Protein AF-A0A9N9BM00-F1 (afdb_monomer_lite)

Secondary structure (DSSP, 8-state):
--PPP--PPTT--HHHHHHHHHHHHHHHHHHHHGGGT-EEEE--STT-TT-SEEEEETTEEEEEEEE--SSS-B-HHHHHHHHHHHHHTT-SEEEEEES-GGGB-HHHHHHHHT-SS-EEEEEHHHHHHHHHHHHHHHHHHHHHHHHHHHHHHHHHHHHHHHHHHHHHHHHHHHHHHHHHHHHHHHHHHHHTTTT------------------PPP----------------HHHHHHHHHHHHHHHHH-

Sequence (250 aa):
MQVQEFVRIKGELSVTLGRRFELFCAELLVEYFEELGVGITHVGGPSDKGRDIIIEVCGYRGVIQCKAYFCQNIERRHIDEFRKVVKDGCFDFGVFVGVSERRISVSAYSSAARSECDTIVTTYRNMCRDIKNLIAGRLKQKYRVLENRLGLEQLAKESENRFAKLEQKQTQIITNEQEVSLAKNISSLIEDQSNKDNDITLNLMYKHNSTQTQRSNFKFLTDFELSITSLPQDIIDDNLAKTQDFIERI

pLDDT: mean 78.05, std 21.49, range [28.44, 98.25]

InterPro domains:
  IPR007560 Restriction endonuclease type IV, Mrr [PF04471] (20-114)
  IPR011335 Restriction endonuclease type II-like [SSF52980] (18-100)

Organism: NCBI:txid94023

Radius of gyration: 36.01 Å; chains: 1; bounding box: 93×32×100 Å

Foldseek 3Di:
DPQDALDDDPPDDQLRSQLVQLVSLQVLQCVLCVVQVKDKDQPDDPPCQQAGIWIAGPNFIEGEGEDADPPAAAALVNLVSNLCVCVVVVGQEYEYEYNDPVRYDPRNVVNCVPRPHNYHYYYSVCVNVVVLVVVLVVLVVVLVVLVVVVVVVVVVVVVVVVVVVVVVVVVVVVVVVVVVVVVVVVVVVVVVPPDDDDDDDDDDDDDDDDDDDDDDDPDDDDPDPPPPDDDPVVVVVVVSVVSVVVSVVD

Structure (mmCIF, N/CA/C/O backbone):
data_AF-A0A9N9BM00-F1
#
_entry.id   AF-A0A9N9BM00-F1
#
loop_
_atom_site.group_PDB
_atom_site.id
_atom_site.type_symbol
_atom_site.label_atom_id
_atom_site.label_alt_id
_atom_site.label_comp_id
_atom_site.label_asym_id
_atom_site.label_entity_id
_atom_site.label_seq_id
_atom_site.pdbx_PDB_ins_code
_atom_site.Cartn_x
_atom_site.Cartn_y
_atom_site.Cartn_z
_atom_site.occupancy
_atom_site.B_iso_or_equiv
_atom_site.auth_seq_id
_atom_site.auth_comp_id
_atom_site.auth_asym_id
_atom_site.auth_atom_id
_atom_site.pdbx_PDB_model_num
ATOM 1 N N . MET A 1 1 ? 14.405 -10.634 7.060 1.00 66.69 1 MET A N 1
ATOM 2 C CA . MET A 1 1 ? 14.406 -10.922 5.612 1.00 66.69 1 MET A CA 1
ATOM 3 C C . MET A 1 1 ? 15.471 -10.074 4.925 1.00 66.69 1 MET A C 1
ATOM 5 O O . MET A 1 1 ? 15.436 -8.853 5.056 1.00 66.69 1 MET A O 1
ATOM 9 N N . GLN A 1 2 ? 16.450 -10.696 4.264 1.00 74.25 2 GLN A N 1
ATOM 10 C CA . GLN A 1 2 ? 17.418 -9.975 3.432 1.00 74.25 2 GLN A CA 1
ATOM 11 C C . GLN A 1 2 ? 16.793 -9.793 2.045 1.00 74.25 2 GLN A C 1
ATOM 13 O O . GLN A 1 2 ? 16.636 -10.761 1.312 1.00 74.25 2 GLN A O 1
ATOM 18 N N . VAL A 1 3 ? 16.391 -8.567 1.704 1.00 80.31 3 VAL A N 1
ATOM 19 C CA . VAL A 1 3 ? 15.723 -8.289 0.422 1.00 80.31 3 VAL A CA 1
ATOM 20 C C . VAL A 1 3 ? 16.728 -8.469 -0.716 1.00 80.31 3 VAL A C 1
ATOM 22 O O . VAL A 1 3 ? 17.747 -7.773 -0.750 1.00 80.31 3 VAL A O 1
ATOM 25 N N . GLN A 1 4 ? 16.444 -9.390 -1.641 1.00 87.06 4 GLN A N 1
ATOM 26 C CA . GLN A 1 4 ? 17.255 -9.564 -2.847 1.00 87.06 4 GLN A CA 1
ATOM 27 C C . GLN A 1 4 ? 17.265 -8.275 -3.678 1.00 87.06 4 GLN A C 1
ATOM 29 O O . GLN A 1 4 ? 16.286 -7.530 -3.731 1.00 87.06 4 GLN A O 1
ATOM 34 N N . GLU A 1 5 ? 18.387 -7.981 -4.330 1.00 91.69 5 GLU A N 1
ATOM 35 C CA . GLU A 1 5 ? 18.482 -6.800 -5.180 1.00 91.69 5 GLU A CA 1
ATOM 36 C C . GLU A 1 5 ? 17.838 -7.057 -6.545 1.00 91.69 5 GLU A C 1
ATOM 38 O O . GLU A 1 5 ? 18.197 -7.992 -7.258 1.00 91.69 5 GLU A O 1
ATOM 43 N N . PHE A 1 6 ? 16.916 -6.180 -6.946 1.00 93.88 6 PHE A N 1
ATOM 44 C CA . PHE A 1 6 ? 16.368 -6.209 -8.295 1.00 93.88 6 PHE A CA 1
ATOM 45 C C . PHE A 1 6 ? 17.383 -5.659 -9.305 1.00 93.88 6 PHE A C 1
ATOM 47 O O . PHE A 1 6 ? 17.688 -4.462 -9.315 1.00 93.88 6 PHE A O 1
ATOM 54 N N . VAL A 1 7 ? 17.875 -6.526 -10.192 1.00 92.94 7 VAL A N 1
ATOM 55 C CA . VAL A 1 7 ? 18.892 -6.184 -11.197 1.00 92.94 7 VAL A CA 1
ATOM 56 C C . VAL A 1 7 ? 18.273 -6.046 -12.591 1.00 92.94 7 VAL A C 1
ATOM 58 O O . VAL A 1 7 ? 17.420 -6.837 -13.005 1.00 92.94 7 VAL A O 1
ATOM 61 N N . ARG A 1 8 ? 18.727 -5.041 -13.350 1.00 91.94 8 ARG A N 1
ATOM 62 C CA . ARG A 1 8 ? 18.389 -4.868 -14.771 1.00 91.94 8 ARG A CA 1
ATOM 63 C C . ARG A 1 8 ? 19.257 -5.776 -15.641 1.00 91.94 8 ARG A C 1
ATOM 65 O O . ARG A 1 8 ? 20.481 -5.708 -15.557 1.00 91.94 8 ARG A O 1
ATOM 72 N N . ILE A 1 9 ? 18.637 -6.537 -16.542 1.00 93.62 9 ILE A N 1
ATOM 73 C CA . ILE A 1 9 ? 19.364 -7.367 -17.508 1.00 93.62 9 ILE A CA 1
ATOM 74 C C . ILE A 1 9 ? 19.705 -6.516 -18.741 1.00 93.62 9 ILE A C 1
ATOM 76 O O . ILE A 1 9 ? 18.871 -5.774 -19.270 1.00 93.62 9 ILE A O 1
ATOM 80 N N . LYS A 1 10 ? 20.960 -6.571 -19.202 1.00 92.94 10 LYS A N 1
ATOM 81 C CA . LYS A 1 10 ? 21.400 -5.813 -20.384 1.00 92.94 10 LYS A CA 1
ATOM 82 C C . LYS A 1 10 ? 20.684 -6.338 -21.634 1.00 92.94 10 LYS A C 1
ATOM 84 O O . LYS A 1 10 ? 20.672 -7.537 -21.875 1.00 92.94 10 LYS A O 1
ATOM 89 N N . GLY A 1 11 ? 20.123 -5.431 -22.434 1.00 91.50 11 GLY A N 1
ATOM 90 C CA . GLY A 1 11 ? 19.369 -5.776 -23.648 1.00 91.50 11 GLY A CA 1
ATOM 91 C C . GLY A 1 11 ? 17.901 -6.147 -23.405 1.00 91.50 11 GLY A C 1
ATOM 92 O O . GLY A 1 11 ? 17.173 -6.365 -24.365 1.00 91.50 11 GLY A O 1
ATOM 93 N N . GLU A 1 12 ? 17.445 -6.171 -22.150 1.00 94.19 12 GLU A N 1
ATOM 94 C CA . GLU A 1 12 ? 16.046 -6.440 -21.813 1.00 94.19 12 GLU A CA 1
ATOM 95 C C . GLU A 1 12 ? 15.122 -5.307 -22.289 1.00 94.19 12 GLU A C 1
ATOM 97 O O . GLU A 1 12 ? 15.400 -4.118 -22.085 1.00 94.19 12 GLU A O 1
ATOM 102 N N . LEU A 1 13 ? 14.005 -5.687 -22.917 1.00 92.81 13 LEU A N 1
ATOM 103 C CA . LEU A 1 13 ? 12.969 -4.756 -23.356 1.00 92.81 13 LEU A CA 1
ATOM 104 C C . LEU A 1 13 ? 12.264 -4.128 -22.150 1.00 92.81 13 LEU A C 1
ATOM 106 O O . LEU A 1 13 ? 12.034 -4.785 -21.136 1.00 92.81 13 LEU A O 1
ATOM 110 N N . SER A 1 14 ? 11.847 -2.866 -22.279 1.00 89.88 14 SER A N 1
ATOM 111 C CA . SER A 1 14 ? 11.202 -2.136 -21.177 1.00 89.88 14 SER A CA 1
ATOM 112 C C . SER A 1 14 ? 9.934 -2.820 -20.657 1.00 89.88 14 SER A C 1
ATOM 114 O O . SER A 1 14 ? 9.659 -2.744 -19.463 1.00 89.88 14 SER A O 1
ATOM 116 N N . VAL A 1 15 ? 9.169 -3.475 -21.535 1.00 89.31 15 VAL A N 1
ATOM 117 C CA . VAL A 1 15 ? 7.941 -4.195 -21.162 1.00 89.31 15 VAL A CA 1
ATOM 118 C C . VAL A 1 15 ? 8.277 -5.427 -20.320 1.00 89.31 15 VAL A C 1
ATOM 120 O O . VAL A 1 15 ? 7.712 -5.609 -19.246 1.00 89.31 15 VAL A O 1
ATOM 123 N N . THR A 1 16 ? 9.252 -6.230 -20.757 1.00 92.12 16 THR A N 1
ATOM 124 C CA . THR A 1 16 ? 9.738 -7.409 -20.023 1.00 92.12 16 THR A CA 1
ATOM 125 C C . THR A 1 16 ? 10.308 -7.023 -18.659 1.00 92.12 16 THR A C 1
ATOM 127 O O . THR A 1 16 ? 9.964 -7.636 -17.652 1.00 92.12 16 THR A O 1
ATOM 130 N N . LEU A 1 17 ? 11.106 -5.952 -18.616 1.00 93.44 17 LEU A N 1
ATOM 131 C CA . LEU A 1 17 ? 11.670 -5.410 -17.382 1.00 93.44 17 LEU A CA 1
ATOM 132 C C . LEU A 1 17 ? 10.578 -4.963 -16.399 1.00 93.44 17 LEU A C 1
ATOM 134 O O . LEU A 1 17 ? 10.679 -5.250 -15.208 1.00 93.44 17 LEU A O 1
ATOM 138 N N . GLY A 1 18 ? 9.547 -4.267 -16.890 1.00 93.06 18 GLY A N 1
ATOM 139 C CA . GLY A 1 18 ? 8.396 -3.851 -16.085 1.00 93.06 18 GLY A CA 1
ATOM 140 C C . GLY A 1 18 ? 7.674 -5.050 -15.479 1.00 93.06 18 GLY A C 1
ATOM 141 O O . GLY A 1 18 ? 7.562 -5.138 -14.260 1.00 93.06 18 GLY A O 1
ATOM 142 N N . ARG A 1 19 ? 7.318 -6.033 -16.313 1.00 92.88 19 ARG A N 1
ATOM 143 C CA . ARG A 1 19 ? 6.637 -7.254 -15.867 1.00 92.88 19 ARG A CA 1
ATOM 144 C C . ARG A 1 19 ? 7.433 -8.025 -14.813 1.00 92.88 19 ARG A C 1
ATOM 146 O O . ARG A 1 19 ? 6.867 -8.477 -13.824 1.00 92.88 19 ARG A O 1
ATOM 153 N N . ARG A 1 20 ? 8.746 -8.174 -15.010 1.00 95.25 20 ARG A N 1
ATOM 154 C CA . ARG A 1 20 ? 9.624 -8.859 -14.051 1.00 95.25 20 ARG A CA 1
ATOM 155 C C . ARG A 1 20 ? 9.721 -8.101 -12.730 1.00 95.25 20 ARG A C 1
ATOM 157 O O . ARG A 1 20 ? 9.793 -8.727 -11.681 1.00 95.25 20 ARG A O 1
ATOM 164 N N . PHE A 1 21 ? 9.711 -6.770 -12.775 1.00 96.06 21 PHE A N 1
ATOM 165 C CA . PHE A 1 21 ? 9.698 -5.945 -11.570 1.00 96.06 21 PHE A CA 1
ATOM 166 C C . PHE A 1 21 ? 8.386 -6.071 -10.792 1.00 96.06 21 PHE A C 1
ATOM 168 O O . PHE A 1 21 ? 8.422 -6.182 -9.572 1.00 96.06 21 PHE A O 1
ATOM 175 N N . GLU A 1 22 ? 7.243 -6.106 -11.479 1.00 96.25 22 GLU A N 1
ATOM 176 C CA . GLU A 1 22 ? 5.941 -6.343 -10.843 1.00 96.25 22 GLU A CA 1
ATOM 177 C C . GLU A 1 22 ? 5.894 -7.708 -10.144 1.00 96.25 22 GLU A C 1
ATOM 179 O O . GLU A 1 22 ? 5.532 -7.780 -8.974 1.00 96.25 22 GLU A O 1
ATOM 184 N N . LEU A 1 23 ? 6.311 -8.777 -10.836 1.00 95.75 23 LEU A N 1
ATOM 185 C CA . LEU A 1 23 ? 6.359 -10.129 -10.264 1.00 95.75 23 LEU A CA 1
ATOM 186 C C . LEU A 1 23 ? 7.282 -10.190 -9.046 1.00 95.75 23 LEU A C 1
ATOM 188 O O . LEU A 1 23 ? 6.891 -10.698 -8.003 1.00 95.75 23 LEU A O 1
ATOM 192 N N . PHE A 1 24 ? 8.463 -9.584 -9.151 1.00 96.62 24 PHE A N 1
ATOM 193 C CA . PHE A 1 24 ? 9.399 -9.482 -8.039 1.00 96.62 24 PHE A CA 1
ATOM 194 C C . PHE A 1 24 ? 8.795 -8.744 -6.830 1.00 96.62 24 PHE A C 1
ATOM 196 O O . PHE A 1 24 ? 8.947 -9.180 -5.692 1.00 96.62 24 PHE A O 1
ATOM 203 N N . CYS A 1 25 ? 8.071 -7.639 -7.044 1.00 97.31 25 CYS A N 1
ATOM 204 C CA . CYS A 1 25 ? 7.363 -6.957 -5.960 1.00 97.31 25 CYS A CA 1
ATOM 205 C C . CYS A 1 25 ? 6.254 -7.829 -5.352 1.00 97.31 25 CYS A C 1
ATOM 207 O O . CYS A 1 25 ? 6.098 -7.823 -4.134 1.00 97.31 25 CYS A O 1
ATOM 209 N N . ALA A 1 26 ? 5.502 -8.572 -6.166 1.00 96.69 26 ALA A N 1
ATOM 210 C CA . ALA A 1 26 ? 4.470 -9.483 -5.678 1.00 96.69 26 ALA A CA 1
ATOM 211 C C . ALA A 1 26 ? 5.068 -10.597 -4.801 1.00 96.69 26 ALA A C 1
ATOM 213 O O . ALA A 1 26 ? 4.567 -10.833 -3.705 1.00 96.69 26 ALA A O 1
ATOM 214 N N . GLU A 1 27 ? 6.171 -11.213 -5.232 1.00 95.50 27 GLU A N 1
ATOM 215 C CA . GLU A 1 27 ? 6.900 -12.232 -4.462 1.00 95.50 27 GLU A CA 1
ATOM 216 C C . GLU A 1 27 ? 7.383 -11.690 -3.110 1.00 95.50 27 GLU A C 1
ATOM 218 O O . GLU A 1 27 ? 7.147 -12.319 -2.081 1.00 95.50 27 GLU A O 1
ATOM 223 N N . LEU A 1 28 ? 7.961 -10.480 -3.084 1.00 95.56 28 LEU A N 1
ATOM 224 C CA . LEU A 1 28 ? 8.376 -9.836 -1.832 1.00 95.56 28 LEU A CA 1
ATOM 225 C C . LEU A 1 28 ? 7.213 -9.604 -0.859 1.00 95.56 28 LEU A C 1
ATOM 227 O O . LEU A 1 28 ? 7.416 -9.649 0.352 1.00 95.56 28 LEU A O 1
ATOM 231 N N . LEU A 1 29 ? 6.014 -9.301 -1.364 1.00 95.69 29 LEU A N 1
ATOM 232 C CA . LEU A 1 29 ? 4.834 -9.105 -0.519 1.00 95.69 29 LEU A CA 1
ATOM 233 C C . LEU A 1 29 ? 4.332 -10.429 0.047 1.00 95.69 29 LEU A C 1
ATOM 235 O O . LEU A 1 29 ? 3.983 -10.467 1.223 1.00 95.69 29 LEU A O 1
ATOM 239 N N . VAL A 1 30 ? 4.316 -11.488 -0.769 1.00 94.06 30 VAL A N 1
ATOM 240 C CA . VAL A 1 30 ? 3.947 -12.835 -0.320 1.00 94.06 30 VAL A CA 1
ATOM 241 C C . VAL A 1 30 ? 4.899 -13.293 0.777 1.00 94.06 30 VAL A C 1
ATOM 243 O O . VAL A 1 30 ? 4.434 -13.604 1.863 1.00 94.06 30 VAL A O 1
ATOM 246 N N . GLU A 1 31 ? 6.213 -13.253 0.537 1.00 93.06 31 GLU A N 1
ATOM 247 C CA . GLU A 1 31 ? 7.218 -13.693 1.516 1.00 93.06 31 GLU A CA 1
ATOM 248 C C . GLU A 1 31 ? 7.137 -12.881 2.816 1.00 93.06 31 GLU A C 1
ATOM 250 O O . GLU A 1 31 ? 7.191 -13.428 3.913 1.00 93.06 31 GLU A O 1
ATOM 255 N N . TYR A 1 32 ? 6.981 -11.559 2.714 1.00 93.00 32 TYR A N 1
ATOM 256 C CA . TYR A 1 32 ? 7.002 -10.696 3.893 1.00 93.00 32 TYR A CA 1
ATOM 257 C C . TYR A 1 32 ? 5.721 -10.774 4.736 1.00 93.00 32 TYR A C 1
ATOM 259 O O . TYR A 1 32 ? 5.780 -10.573 5.948 1.00 93.00 32 TYR A O 1
ATOM 267 N N . PHE A 1 33 ? 4.565 -11.011 4.110 1.00 90.75 33 PHE A N 1
ATOM 268 C CA . PHE A 1 33 ? 3.260 -11.016 4.780 1.00 90.75 33 PHE A CA 1
ATOM 269 C C . PHE A 1 33 ? 2.605 -12.405 4.845 1.00 90.75 33 PHE A C 1
ATOM 271 O O . PHE A 1 33 ? 1.421 -12.495 5.174 1.00 90.75 33 PHE A O 1
ATOM 278 N N . GLU A 1 34 ? 3.353 -13.478 4.568 1.00 87.62 34 GLU A N 1
ATOM 279 C CA . GLU A 1 34 ? 2.865 -14.866 4.583 1.00 87.62 34 GLU A CA 1
ATOM 280 C C . GLU A 1 34 ? 2.148 -15.201 5.898 1.00 87.62 34 GLU A C 1
ATOM 282 O O . GLU A 1 34 ? 1.006 -15.663 5.894 1.00 87.62 34 GLU A O 1
ATOM 287 N N . GLU A 1 35 ? 2.768 -14.858 7.030 1.00 82.94 35 GLU A N 1
ATOM 288 C CA . GLU A 1 35 ? 2.231 -15.124 8.370 1.00 82.94 35 GLU A CA 1
ATOM 289 C C . GLU A 1 35 ? 0.931 -14.360 8.677 1.00 82.94 35 GLU A C 1
ATOM 291 O O . GLU A 1 35 ? 0.180 -14.750 9.571 1.00 82.94 35 GLU A O 1
ATOM 296 N N . LEU A 1 36 ? 0.638 -13.285 7.937 1.00 82.31 36 LEU A N 1
ATOM 297 C CA . LEU A 1 36 ? -0.575 -12.481 8.114 1.00 82.31 36 LEU A CA 1
ATOM 298 C C . LEU A 1 36 ? -1.731 -12.928 7.205 1.00 82.31 36 LEU A C 1
ATOM 300 O O . LEU A 1 36 ? -2.792 -12.302 7.234 1.00 82.31 36 LEU A O 1
ATOM 304 N N . GLY A 1 37 ? -1.543 -13.976 6.393 1.00 83.62 37 GLY A N 1
ATOM 305 C CA . GLY A 1 37 ? -2.565 -14.467 5.466 1.00 83.62 37 GLY A CA 1
ATOM 306 C C . GLY A 1 37 ? -2.863 -13.479 4.336 1.00 83.62 37 GLY A C 1
ATOM 307 O O . GLY A 1 37 ? -4.022 -13.159 4.078 1.00 83.62 37 GLY A O 1
ATOM 308 N N . VAL A 1 38 ? -1.817 -12.955 3.691 1.00 91.38 38 VAL A N 1
ATOM 309 C CA . VAL A 1 38 ? -1.947 -11.955 2.624 1.00 91.38 38 VAL A CA 1
ATOM 310 C C . VAL A 1 38 ? -2.605 -12.517 1.356 1.00 91.38 38 VAL A C 1
ATOM 312 O O . VAL A 1 38 ? -2.212 -13.556 0.830 1.00 91.38 38 VAL A O 1
ATOM 315 N N . GLY A 1 39 ? -3.581 -11.787 0.815 1.00 93.19 39 GLY A N 1
ATOM 316 C CA . GLY A 1 39 ? -4.112 -11.991 -0.529 1.00 93.19 39 GLY A CA 1
ATOM 317 C C . GLY A 1 39 ? -3.378 -11.104 -1.532 1.00 93.19 39 GLY A C 1
ATOM 318 O O . GLY A 1 39 ? -3.421 -9.882 -1.420 1.00 93.19 39 GLY A O 1
ATOM 319 N N . ILE A 1 40 ? -2.714 -11.694 -2.529 1.00 94.81 40 ILE A N 1
ATOM 320 C CA . ILE A 1 40 ? -2.038 -10.953 -3.606 1.00 94.81 40 ILE A CA 1
ATOM 321 C C . ILE A 1 40 ? -2.668 -11.313 -4.947 1.00 94.81 40 ILE A C 1
ATOM 323 O O . ILE A 1 40 ? -2.702 -12.476 -5.337 1.00 94.81 40 ILE A O 1
ATOM 327 N N . THR A 1 41 ? -3.131 -10.301 -5.681 1.00 94.62 41 THR A N 1
ATOM 328 C CA . THR A 1 41 ? -3.601 -10.448 -7.064 1.00 94.62 41 THR A CA 1
ATOM 329 C C . THR A 1 41 ? -2.723 -9.615 -7.985 1.00 94.62 41 THR A C 1
ATOM 331 O O . THR A 1 41 ? -2.744 -8.384 -7.934 1.00 94.62 41 THR A O 1
ATOM 334 N N . HIS A 1 42 ? -1.960 -10.279 -8.852 1.00 91.31 42 HIS A N 1
ATOM 335 C CA . HIS A 1 42 ? -1.231 -9.611 -9.927 1.00 91.31 42 HIS A CA 1
ATOM 336 C C . HIS A 1 42 ? -2.177 -9.370 -11.101 1.00 91.31 42 HIS A C 1
ATOM 338 O O . HIS A 1 42 ? -2.657 -10.317 -11.718 1.00 91.31 42 HIS A O 1
ATOM 344 N N . VAL A 1 43 ? -2.460 -8.104 -11.392 1.00 88.06 43 VAL A N 1
ATOM 345 C CA . VAL A 1 43 ? -3.360 -7.711 -12.485 1.00 88.06 43 VAL A CA 1
ATOM 346 C C . VAL A 1 43 ? -2.571 -7.497 -13.783 1.00 88.06 43 VAL A C 1
ATOM 348 O O . VAL A 1 43 ? -3.117 -7.767 -14.849 1.00 88.06 43 VAL A O 1
ATOM 351 N N . GLY A 1 44 ? -1.281 -7.142 -13.652 1.00 68.31 44 GLY A N 1
ATOM 352 C CA . GLY A 1 44 ? -0.364 -6.663 -14.693 1.00 68.31 44 GLY A CA 1
ATOM 353 C C . GLY A 1 44 ? -0.668 -7.087 -16.144 1.00 68.31 44 GLY A C 1
ATOM 354 O O . GLY A 1 44 ? -0.716 -8.274 -16.478 1.00 68.31 44 GLY A O 1
ATOM 355 N N . GLY A 1 45 ? -0.757 -6.097 -17.029 1.00 68.81 45 GLY A N 1
ATOM 356 C CA . GLY A 1 45 ? -1.145 -6.222 -18.425 1.00 68.81 45 GLY A CA 1
ATOM 357 C C . GLY A 1 45 ? -1.106 -4.870 -19.163 1.00 68.81 45 GLY A C 1
ATOM 358 O O . GLY A 1 45 ? -1.011 -3.807 -18.544 1.00 68.81 45 GLY A O 1
ATOM 359 N N . PRO A 1 46 ? -1.171 -4.864 -20.510 1.00 59.09 46 PRO A N 1
ATOM 360 C CA . PRO A 1 46 ? -1.027 -3.649 -21.328 1.00 59.09 46 PRO A CA 1
ATOM 361 C C . PRO A 1 46 ? -2.087 -2.558 -21.078 1.00 59.09 46 PRO A C 1
ATOM 363 O O . PRO A 1 46 ? -1.968 -1.452 -21.601 1.00 59.09 46 PRO A O 1
ATOM 366 N N . SER A 1 47 ? -3.135 -2.863 -20.311 1.00 62.22 47 SER A N 1
ATOM 367 C CA . SER A 1 47 ? -4.365 -2.075 -20.172 1.00 62.22 47 SER A CA 1
ATOM 368 C C . SER A 1 47 ? -4.681 -1.651 -18.735 1.00 62.22 47 SER A C 1
ATOM 370 O O . SER A 1 47 ? -5.779 -1.166 -18.467 1.00 62.22 47 SER A O 1
ATOM 372 N N . ASP A 1 48 ? -3.748 -1.803 -17.802 1.00 65.94 48 ASP A N 1
ATOM 373 C CA . ASP A 1 48 ? -4.107 -1.905 -16.380 1.00 65.94 48 ASP A CA 1
ATOM 374 C C . ASP A 1 48 ? -4.341 -0.577 -15.663 1.00 65.94 48 ASP A C 1
ATOM 376 O O . ASP A 1 48 ? -4.774 -0.542 -14.507 1.00 65.94 48 ASP A O 1
ATOM 380 N N . LYS A 1 49 ? -4.159 0.539 -16.380 1.00 79.56 49 LYS A N 1
ATOM 381 C CA . LYS A 1 49 ? -4.527 1.895 -15.937 1.00 79.56 49 LYS A CA 1
ATOM 382 C C . LYS A 1 49 ? -3.989 2.252 -14.547 1.00 79.56 49 LYS A C 1
ATOM 384 O O . LYS A 1 49 ? -4.656 2.975 -13.817 1.00 79.56 49 LYS A O 1
ATOM 389 N N . GLY A 1 50 ? -2.812 1.765 -14.167 1.00 81.44 50 GLY A N 1
ATOM 390 C CA . GLY A 1 50 ? -2.229 2.127 -12.877 1.00 81.44 50 GLY A CA 1
ATOM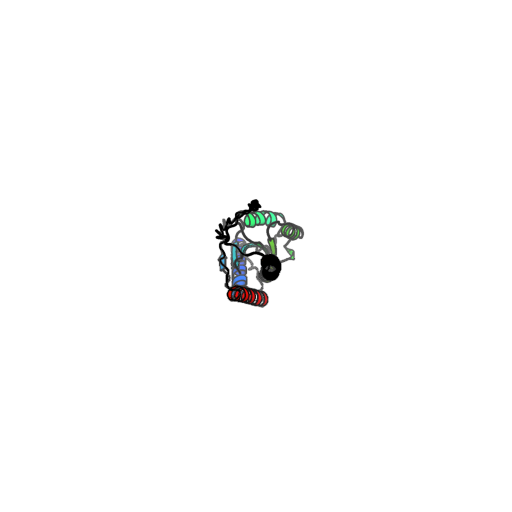 391 C C . GLY A 1 50 ? -2.388 1.084 -11.755 1.00 81.44 50 GLY A C 1
ATOM 392 O O . GLY A 1 50 ? -2.244 1.449 -10.590 1.00 81.44 50 GLY A O 1
ATOM 393 N N . ARG A 1 51 ? -2.768 -0.163 -12.068 1.00 90.94 51 ARG A N 1
ATOM 394 C CA . ARG A 1 51 ? -3.075 -1.221 -11.089 1.00 90.94 51 ARG A CA 1
ATOM 395 C C . ARG A 1 51 ? -2.259 -2.465 -11.385 1.00 90.94 51 ARG A C 1
ATOM 397 O O . ARG A 1 51 ? -2.785 -3.394 -11.978 1.00 90.94 51 ARG A O 1
ATOM 404 N N . ASP A 1 52 ? -0.998 -2.492 -10.986 1.00 95.44 52 ASP A N 1
ATOM 405 C CA . ASP A 1 52 ? -0.177 -3.664 -11.282 1.00 95.44 52 ASP A CA 1
ATOM 406 C C . ASP A 1 52 ? -0.492 -4.798 -10.298 1.00 95.44 52 ASP A C 1
ATOM 408 O O . ASP A 1 52 ? -0.688 -5.940 -10.709 1.00 95.44 52 ASP A O 1
ATOM 412 N N . ILE A 1 53 ? -0.594 -4.490 -8.999 1.00 96.56 53 ILE A N 1
ATOM 413 C CA . ILE A 1 53 ? -0.850 -5.474 -7.937 1.00 96.56 53 ILE A CA 1
ATOM 414 C C . ILE A 1 53 ? -1.963 -4.961 -7.018 1.00 96.56 53 ILE A C 1
ATOM 416 O O . ILE A 1 53 ? -1.998 -3.783 -6.662 1.00 96.56 53 ILE A O 1
ATOM 420 N N . ILE A 1 54 ? -2.860 -5.852 -6.606 1.00 96.94 54 ILE A N 1
ATOM 421 C CA . ILE A 1 54 ? -3.818 -5.626 -5.520 1.00 96.94 54 ILE A CA 1
ATOM 422 C C . ILE A 1 54 ? -3.386 -6.488 -4.336 1.00 96.94 54 ILE A C 1
ATOM 424 O O . ILE A 1 54 ? -3.084 -7.669 -4.509 1.00 96.94 54 ILE A O 1
ATOM 428 N N . ILE A 1 55 ? -3.351 -5.883 -3.151 1.00 96.81 55 ILE A N 1
ATOM 429 C CA . ILE A 1 55 ? -3.000 -6.541 -1.894 1.00 96.81 55 ILE A CA 1
ATOM 430 C C . ILE A 1 55 ? -4.169 -6.459 -0.918 1.00 96.81 55 ILE A C 1
ATOM 432 O O . ILE A 1 55 ? -4.761 -5.399 -0.739 1.00 96.81 55 ILE A O 1
ATOM 436 N N . GLU A 1 56 ? -4.471 -7.567 -0.259 1.00 96.50 56 GLU A N 1
ATOM 437 C CA . GLU A 1 56 ? -5.440 -7.660 0.825 1.00 96.50 56 GLU A CA 1
ATOM 438 C C . GLU A 1 56 ? -4.735 -8.218 2.057 1.00 96.50 56 GLU A C 1
ATOM 440 O O . GLU A 1 56 ? -4.219 -9.331 2.047 1.00 96.50 56 GLU A O 1
ATOM 445 N N . VAL A 1 57 ? -4.649 -7.414 3.112 1.00 91.81 57 VAL A N 1
ATOM 446 C CA . VAL A 1 57 ? -3.884 -7.749 4.316 1.00 91.81 57 VAL A CA 1
ATOM 447 C C . VAL A 1 57 ? -4.554 -7.119 5.529 1.00 91.81 57 VAL A C 1
ATOM 449 O O . VAL A 1 57 ? -4.892 -5.936 5.524 1.00 91.81 57 VAL A O 1
ATOM 452 N N . CYS A 1 58 ? -4.808 -7.917 6.565 1.00 88.25 58 CYS A N 1
ATOM 453 C CA . CYS A 1 58 ? -5.480 -7.466 7.791 1.00 88.25 58 CYS A CA 1
ATOM 454 C C . CYS A 1 58 ? -6.850 -6.788 7.545 1.00 88.25 58 CYS A C 1
ATOM 456 O O . CYS A 1 58 ? -7.215 -5.847 8.252 1.00 88.25 58 CYS A O 1
ATOM 458 N N . GLY A 1 59 ? -7.582 -7.207 6.506 1.00 89.06 59 GLY A N 1
ATOM 459 C CA . GLY A 1 59 ? -8.847 -6.582 6.098 1.00 89.06 59 GLY A CA 1
ATOM 460 C C . GLY A 1 59 ? -8.705 -5.216 5.413 1.00 89.06 59 GLY A C 1
ATOM 461 O O . GLY A 1 59 ? -9.717 -4.559 5.187 1.00 89.06 59 GLY A O 1
ATOM 462 N N . TYR A 1 60 ? -7.484 -4.784 5.086 1.00 94.38 60 TYR A N 1
ATOM 463 C CA . TYR A 1 60 ? -7.224 -3.608 4.258 1.00 94.38 60 TYR A CA 1
ATOM 464 C C . TYR A 1 60 ? -6.902 -4.022 2.830 1.00 94.38 60 TYR A C 1
ATOM 466 O O . TYR A 1 60 ? -6.075 -4.906 2.603 1.00 94.38 60 TYR A O 1
ATOM 474 N N . ARG A 1 61 ? -7.505 -3.326 1.871 1.00 97.00 61 ARG A N 1
ATOM 475 C CA . ARG A 1 61 ? -7.335 -3.552 0.441 1.00 97.00 61 ARG A CA 1
ATOM 476 C C . ARG A 1 61 ? -6.539 -2.414 -0.187 1.00 97.00 61 ARG A C 1
ATOM 478 O O . ARG A 1 61 ? -7.038 -1.303 -0.362 1.00 97.00 61 ARG A O 1
ATOM 485 N N . GLY A 1 62 ? -5.291 -2.694 -0.536 1.00 97.38 62 GLY A N 1
ATOM 486 C CA . GLY A 1 62 ? -4.371 -1.764 -1.176 1.00 97.38 62 GLY A CA 1
ATOM 487 C C . GLY A 1 62 ? -4.198 -2.021 -2.669 1.00 97.38 62 GLY A C 1
ATOM 488 O O . GLY A 1 62 ? -4.390 -3.133 -3.162 1.00 97.38 62 GLY A O 1
ATOM 489 N N . VAL A 1 63 ? -3.776 -0.986 -3.389 1.00 97.44 63 VAL A N 1
ATOM 490 C CA . VAL A 1 63 ? -3.337 -1.087 -4.786 1.00 97.44 63 VAL A CA 1
ATOM 491 C C . VAL A 1 63 ? -1.895 -0.629 -4.919 1.00 97.44 63 VAL A C 1
ATOM 493 O O . VAL A 1 63 ? -1.469 0.311 -4.249 1.00 97.44 63 VAL A O 1
ATOM 496 N N . ILE A 1 64 ? -1.133 -1.289 -5.783 1.00 97.88 64 ILE A N 1
ATOM 497 C CA . ILE A 1 64 ? 0.287 -1.026 -5.976 1.00 97.88 64 ILE A CA 1
ATOM 498 C C . ILE A 1 64 ? 0.564 -0.798 -7.460 1.00 97.88 64 ILE A C 1
ATOM 500 O O . ILE A 1 64 ? 0.199 -1.613 -8.309 1.00 97.88 64 ILE A O 1
ATOM 504 N N . GLN A 1 65 ? 1.236 0.313 -7.755 1.00 97.12 65 GLN A N 1
ATOM 505 C CA . GLN A 1 65 ? 1.819 0.594 -9.061 1.00 97.12 65 GLN A CA 1
ATOM 506 C C . GLN A 1 65 ? 3.336 0.456 -8.975 1.00 97.12 65 GLN A C 1
ATOM 508 O O . GLN A 1 65 ? 4.005 1.202 -8.262 1.00 97.12 65 GLN A O 1
ATOM 513 N N . CYS A 1 66 ? 3.894 -0.437 -9.774 1.00 96.25 66 CYS A N 1
ATOM 514 C CA . CYS A 1 66 ? 5.317 -0.662 -9.933 1.00 96.25 66 CYS A CA 1
ATOM 515 C C . CYS A 1 66 ? 5.836 0.114 -11.153 1.00 96.25 66 CYS A C 1
ATOM 517 O O . CYS A 1 66 ? 5.237 0.118 -12.229 1.00 96.25 66 CYS A O 1
ATOM 519 N N . LYS A 1 67 ? 6.983 0.788 -11.016 1.00 95.25 67 LYS A N 1
ATOM 520 C CA . LYS A 1 67 ? 7.708 1.403 -12.139 1.00 95.25 67 LYS A CA 1
ATOM 521 C C . LYS A 1 67 ? 9.193 1.067 -12.084 1.00 95.25 67 LYS A C 1
ATOM 523 O O . LYS A 1 67 ? 9.952 1.606 -11.275 1.00 95.25 67 LYS A O 1
ATOM 528 N N . ALA A 1 68 ? 9.624 0.237 -13.032 1.00 94.88 68 ALA A N 1
ATOM 529 C CA . ALA A 1 68 ? 11.012 -0.184 -13.212 1.00 94.88 68 ALA A CA 1
ATOM 530 C C . ALA A 1 68 ? 11.892 0.899 -13.881 1.00 94.88 68 ALA A C 1
ATOM 532 O O . ALA A 1 68 ? 12.577 0.655 -14.876 1.00 94.88 68 ALA A O 1
ATOM 533 N N . TYR A 1 69 ? 11.842 2.141 -13.394 1.00 93.50 69 TYR A N 1
ATOM 534 C CA . TYR A 1 69 ? 12.527 3.272 -14.020 1.00 93.50 69 TYR A CA 1
ATOM 535 C C . TYR A 1 69 ? 13.991 3.371 -13.575 1.00 93.50 69 TYR A C 1
ATOM 537 O O . TYR A 1 69 ? 14.305 3.854 -12.491 1.00 93.50 69 TYR A O 1
ATOM 545 N N . PHE A 1 70 ? 14.907 2.952 -14.454 1.00 90.00 70 PHE A N 1
ATOM 546 C CA . PHE A 1 70 ? 16.358 3.090 -14.242 1.00 90.00 70 PHE A CA 1
ATOM 547 C C . PHE A 1 70 ? 16.935 4.386 -14.820 1.00 90.00 70 PHE A C 1
ATOM 549 O O . PHE A 1 70 ? 17.941 4.891 -14.317 1.00 90.00 70 PHE A O 1
ATOM 556 N N . CYS A 1 71 ? 16.308 4.915 -15.874 1.00 87.31 71 CYS A N 1
ATOM 557 C CA . CYS A 1 71 ? 16.753 6.111 -16.600 1.00 87.31 71 CYS A CA 1
ATOM 558 C C . CYS A 1 71 ? 15.734 7.260 -16.555 1.00 87.31 71 CYS A C 1
ATOM 560 O O . CYS A 1 71 ? 16.066 8.370 -16.951 1.00 87.31 71 CYS A O 1
ATOM 562 N N . GLN A 1 72 ? 14.513 6.997 -16.086 1.00 92.06 72 GLN A N 1
ATOM 563 C CA . GLN A 1 72 ? 13.440 7.984 -15.953 1.00 92.06 72 GLN A CA 1
ATOM 564 C C . GLN A 1 72 ? 13.209 8.303 -14.476 1.00 92.06 72 GLN A C 1
ATOM 566 O O . GLN A 1 72 ? 13.588 7.516 -13.605 1.00 92.06 72 GLN A O 1
ATOM 571 N N . ASN A 1 73 ? 12.574 9.440 -14.205 1.00 95.62 73 ASN A N 1
ATOM 572 C CA . ASN A 1 73 ? 12.187 9.822 -12.855 1.00 95.62 73 ASN A CA 1
ATOM 573 C C . ASN A 1 73 ? 10.688 9.580 -12.636 1.00 95.62 73 ASN A C 1
ATOM 575 O O . ASN A 1 73 ? 9.860 9.801 -13.519 1.00 95.62 73 ASN A O 1
ATOM 579 N N . ILE A 1 74 ? 10.349 9.144 -11.429 1.00 96.62 74 ILE A N 1
ATOM 580 C CA . ILE A 1 74 ? 9.003 9.190 -10.878 1.00 96.62 74 ILE A CA 1
ATOM 581 C C . ILE A 1 74 ? 8.773 10.632 -10.430 1.00 96.62 74 ILE A C 1
ATOM 583 O O . ILE A 1 74 ? 9.584 11.227 -9.723 1.00 96.62 74 ILE A O 1
ATOM 587 N N . GLU A 1 75 ? 7.663 11.198 -10.875 1.00 97.50 75 GLU A N 1
ATOM 588 C CA . GLU A 1 75 ? 7.372 12.628 -10.822 1.00 97.50 75 GLU A CA 1
ATOM 589 C C . GLU A 1 75 ? 5.977 12.809 -10.246 1.00 97.50 75 GLU A C 1
ATOM 591 O O . GLU A 1 75 ? 5.163 11.885 -10.287 1.00 97.50 75 GLU A O 1
ATOM 596 N N . ARG A 1 76 ? 5.673 14.025 -9.789 1.00 97.19 76 ARG A N 1
ATOM 597 C CA . ARG A 1 76 ? 4.353 14.388 -9.266 1.00 97.19 76 ARG A CA 1
ATOM 598 C C . ARG A 1 76 ? 3.192 13.921 -10.150 1.00 97.19 76 ARG A C 1
ATOM 600 O O . ARG A 1 76 ? 2.242 13.369 -9.614 1.00 97.19 76 ARG A O 1
ATOM 607 N N . ARG A 1 77 ? 3.271 14.096 -11.475 1.00 96.12 77 ARG A N 1
ATOM 608 C CA . ARG A 1 77 ? 2.184 13.708 -12.397 1.00 96.12 77 ARG A CA 1
ATOM 609 C C . ARG A 1 77 ? 1.820 12.224 -12.304 1.00 96.12 77 ARG A C 1
ATOM 611 O O . ARG A 1 77 ? 0.643 11.894 -12.290 1.00 96.12 77 ARG A O 1
ATOM 618 N N . HIS A 1 78 ? 2.819 11.354 -12.142 1.00 95.56 78 HIS A N 1
ATOM 619 C CA . HIS A 1 78 ? 2.604 9.917 -11.992 1.00 95.56 78 HIS A CA 1
ATOM 620 C C . HIS A 1 78 ? 1.843 9.602 -10.697 1.00 95.56 78 HIS A C 1
ATOM 622 O O . HIS A 1 78 ? 0.982 8.728 -10.675 1.00 95.56 78 HIS A O 1
ATOM 628 N N . ILE A 1 79 ? 2.140 10.344 -9.625 1.00 96.69 79 ILE A N 1
ATOM 629 C CA . ILE A 1 79 ? 1.459 10.194 -8.335 1.00 96.69 79 ILE A CA 1
ATOM 630 C C . ILE A 1 79 ? 0.038 10.752 -8.412 1.00 96.69 79 ILE A C 1
ATOM 632 O O . ILE A 1 79 ? -0.894 10.108 -7.946 1.00 96.69 79 ILE A O 1
ATOM 636 N N . ASP A 1 80 ? -0.150 11.913 -9.039 1.00 95.38 80 ASP A N 1
ATOM 637 C CA . ASP A 1 80 ? -1.465 12.541 -9.205 1.00 95.38 80 ASP A CA 1
ATOM 638 C C . ASP A 1 80 ? -2.416 11.656 -10.034 1.00 95.38 80 ASP A C 1
ATOM 640 O O . ASP A 1 80 ? -3.603 11.563 -9.723 1.00 95.38 80 ASP A O 1
ATOM 644 N N . GLU A 1 81 ? -1.905 10.967 -11.058 1.00 94.75 81 GLU A N 1
ATOM 645 C CA . GLU A 1 81 ? -2.655 9.966 -11.826 1.00 94.75 81 GLU A CA 1
ATOM 646 C C . GLU A 1 81 ? -2.988 8.734 -10.984 1.00 94.75 81 GLU A C 1
ATOM 648 O O . GLU A 1 81 ? -4.145 8.320 -10.929 1.00 94.75 81 GLU A O 1
ATOM 653 N N . PHE A 1 82 ? -2.001 8.179 -10.280 1.00 95.69 82 PHE A N 1
ATOM 654 C CA . PHE A 1 82 ? -2.201 6.999 -9.445 1.00 95.69 82 PHE A CA 1
ATOM 655 C C . PHE A 1 82 ? -3.201 7.243 -8.308 1.00 95.69 82 PHE A C 1
ATOM 657 O O . PHE A 1 82 ? -4.029 6.388 -8.016 1.00 95.69 82 PHE A O 1
ATOM 664 N N . ARG A 1 83 ? -3.222 8.439 -7.715 1.00 94.69 83 ARG A N 1
ATOM 665 C CA . ARG A 1 83 ? -4.208 8.805 -6.685 1.00 94.69 83 ARG A CA 1
ATOM 666 C C . ARG A 1 83 ? -5.651 8.684 -7.169 1.00 94.69 83 ARG A C 1
ATOM 668 O O . ARG A 1 83 ? -6.519 8.288 -6.395 1.00 94.69 83 ARG A O 1
ATOM 675 N N . LYS A 1 84 ? -5.915 8.994 -8.443 1.00 94.12 84 LYS A N 1
ATOM 676 C CA . LYS A 1 84 ? -7.247 8.792 -9.035 1.00 94.12 84 LYS A CA 1
ATOM 677 C C . LYS A 1 84 ? -7.606 7.314 -9.039 1.00 94.12 84 LYS A C 1
ATOM 679 O O . LYS A 1 84 ? -8.694 6.962 -8.623 1.00 94.12 84 LYS A O 1
ATOM 684 N N . VAL A 1 85 ? -6.657 6.448 -9.387 1.00 94.06 85 VAL A N 1
ATOM 685 C CA . VAL A 1 85 ? -6.839 4.989 -9.359 1.00 94.06 85 VAL A CA 1
ATOM 686 C C . VAL A 1 85 ? -7.175 4.488 -7.955 1.00 94.06 85 VAL A C 1
ATOM 688 O O . VAL A 1 85 ? -8.093 3.684 -7.803 1.00 94.06 85 VAL A O 1
ATOM 691 N N . VAL A 1 86 ? -6.468 4.981 -6.932 1.00 95.81 86 VAL A N 1
ATOM 692 C CA . VAL A 1 86 ? -6.732 4.633 -5.525 1.00 95.81 86 VAL A CA 1
ATOM 693 C C . VAL A 1 86 ? -8.162 5.025 -5.139 1.00 95.81 86 VAL A C 1
ATOM 695 O O . VAL A 1 86 ? -8.911 4.199 -4.618 1.00 95.81 86 VAL A O 1
ATOM 698 N N . LYS A 1 87 ? -8.558 6.266 -5.447 1.00 94.50 87 LYS A N 1
ATOM 699 C CA . LYS A 1 87 ? -9.878 6.813 -5.109 1.00 94.50 87 LYS A CA 1
ATOM 700 C C . LYS A 1 87 ? -11.011 6.127 -5.877 1.00 94.50 87 LYS A C 1
ATOM 702 O O . LYS A 1 87 ? -11.966 5.661 -5.263 1.00 94.50 87 LYS A O 1
ATOM 707 N N . ASP A 1 88 ? -10.886 6.035 -7.196 1.00 93.00 88 ASP A N 1
ATOM 708 C CA . ASP A 1 88 ? -11.907 5.483 -8.093 1.00 93.00 88 ASP A CA 1
ATOM 709 C C . ASP A 1 88 ? -12.084 3.971 -7.890 1.00 93.00 88 ASP A C 1
ATOM 711 O O . ASP A 1 88 ? -13.170 3.434 -8.090 1.00 93.00 88 ASP A O 1
ATOM 715 N N . GLY A 1 89 ? -11.019 3.276 -7.479 1.00 92.88 89 GLY A N 1
ATOM 716 C CA . GLY A 1 89 ? -11.059 1.858 -7.126 1.00 92.88 89 GLY A CA 1
ATOM 717 C C . GLY A 1 89 ? -11.513 1.564 -5.694 1.00 92.88 89 GLY A C 1
ATOM 718 O O . GLY A 1 89 ? -11.554 0.389 -5.321 1.00 92.88 89 GLY A O 1
ATOM 719 N N . CYS A 1 90 ? -11.829 2.603 -4.909 1.00 94.25 90 CYS A N 1
ATOM 720 C CA . CYS A 1 90 ? -12.188 2.520 -3.491 1.00 94.25 90 CYS A CA 1
ATOM 721 C C . CYS A 1 90 ? -11.182 1.698 -2.668 1.00 94.25 90 CYS A C 1
ATOM 723 O O . CYS A 1 90 ? -11.568 0.874 -1.841 1.00 94.25 90 CYS A O 1
ATOM 725 N N . PHE A 1 91 ? -9.889 1.890 -2.933 1.00 95.69 91 PHE A N 1
ATOM 726 C CA . PHE A 1 91 ? -8.828 1.233 -2.179 1.00 95.69 91 PHE A CA 1
ATOM 727 C C . PHE A 1 91 ? -8.572 1.966 -0.863 1.00 95.69 91 PHE A C 1
ATOM 729 O O . PHE A 1 91 ? -8.616 3.196 -0.798 1.00 95.69 91 PHE A O 1
ATOM 736 N N . ASP A 1 92 ? -8.242 1.204 0.175 1.00 95.94 92 ASP A N 1
ATOM 737 C CA . ASP A 1 92 ? -7.896 1.732 1.490 1.00 95.94 92 ASP A CA 1
ATOM 738 C C . ASP A 1 92 ? -6.612 2.561 1.455 1.00 95.94 92 ASP A C 1
ATOM 740 O O . ASP A 1 92 ? -6.481 3.535 2.198 1.00 95.94 92 ASP A O 1
ATOM 744 N N . PHE A 1 93 ? -5.656 2.150 0.622 1.00 97.44 93 PHE A N 1
ATOM 745 C CA . PHE A 1 93 ? -4.377 2.818 0.430 1.00 97.44 93 PHE A CA 1
ATOM 746 C C . PHE A 1 93 ? -3.781 2.500 -0.946 1.00 97.44 93 PHE A C 1
ATOM 748 O O . PHE A 1 93 ? -4.149 1.526 -1.606 1.00 97.44 93 PHE A O 1
ATOM 755 N N . GLY A 1 94 ? -2.835 3.329 -1.377 1.00 97.75 94 GLY A N 1
ATOM 756 C CA . GLY A 1 94 ? -2.068 3.139 -2.602 1.00 97.75 94 GLY A CA 1
ATOM 757 C C . GLY A 1 94 ? -0.571 3.123 -2.334 1.00 97.75 94 GLY A C 1
ATOM 758 O O . GLY A 1 94 ? -0.079 3.891 -1.511 1.00 97.75 94 GLY A O 1
ATOM 759 N N . VAL A 1 95 ? 0.177 2.303 -3.068 1.00 98.25 95 VAL A N 1
ATOM 760 C CA . VAL A 1 95 ? 1.643 2.288 -3.012 1.00 98.25 95 VAL A CA 1
ATOM 761 C C . VAL A 1 95 ? 2.226 2.450 -4.410 1.00 98.25 95 VAL A C 1
ATOM 763 O O . VAL A 1 95 ? 1.979 1.648 -5.303 1.00 98.25 95 VAL A O 1
ATOM 766 N N . PHE A 1 96 ? 3.033 3.484 -4.607 1.00 97.94 96 PHE A N 1
ATOM 767 C CA . PHE A 1 96 ? 3.793 3.691 -5.831 1.00 97.94 96 PHE A CA 1
ATOM 768 C C . PHE A 1 96 ? 5.246 3.280 -5.597 1.00 97.94 96 PHE A C 1
ATOM 770 O O . PHE A 1 96 ? 5.953 3.886 -4.789 1.00 97.94 96 PHE A O 1
ATOM 777 N N . VAL A 1 97 ? 5.697 2.253 -6.311 1.00 98.06 97 VAL A N 1
ATOM 778 C CA . VAL A 1 97 ? 6.965 1.569 -6.056 1.00 98.06 97 VAL A CA 1
ATOM 779 C C . VAL A 1 97 ? 7.940 1.819 -7.198 1.00 98.06 97 VAL A C 1
ATOM 781 O O . VAL A 1 97 ? 7.694 1.463 -8.351 1.00 98.06 97 VAL A O 1
ATOM 784 N N . GLY A 1 98 ? 9.080 2.417 -6.865 1.00 97.25 98 GLY A N 1
ATOM 785 C CA . GLY A 1 98 ? 10.221 2.581 -7.760 1.00 97.25 98 GLY A CA 1
ATOM 786 C C . GLY A 1 98 ? 11.367 1.613 -7.464 1.00 97.25 98 GLY A C 1
ATOM 787 O O . GLY A 1 98 ? 11.409 0.930 -6.440 1.00 97.25 98 GLY A O 1
ATOM 788 N N . VAL A 1 99 ? 12.359 1.601 -8.352 1.00 96.12 99 VAL A N 1
ATOM 789 C CA . VAL A 1 99 ? 13.587 0.808 -8.158 1.00 96.12 99 VAL A CA 1
ATOM 790 C C . VAL A 1 99 ? 14.567 1.496 -7.203 1.00 96.12 99 VAL A C 1
ATOM 792 O O . VAL A 1 99 ? 15.291 0.834 -6.468 1.00 96.12 99 VAL A O 1
ATOM 795 N N . SER A 1 100 ? 14.618 2.831 -7.218 1.00 94.88 100 SER A N 1
ATOM 796 C CA . SER A 1 100 ? 15.637 3.612 -6.509 1.00 94.88 100 SER A CA 1
ATOM 797 C C . SER A 1 100 ? 15.091 4.959 -6.049 1.00 94.88 100 SER A C 1
ATOM 799 O O . SER A 1 100 ? 14.484 5.678 -6.840 1.00 94.88 100 SER A O 1
ATOM 801 N N . GLU A 1 101 ? 15.424 5.363 -4.821 1.00 93.88 101 GLU A N 1
ATOM 802 C CA . GLU A 1 101 ? 15.018 6.654 -4.241 1.00 93.88 101 GLU A CA 1
ATOM 803 C C . GLU A 1 101 ? 15.538 7.841 -5.051 1.00 93.88 101 GLU A C 1
ATOM 805 O O . GLU A 1 101 ? 14.822 8.809 -5.272 1.00 93.88 101 GLU A O 1
ATOM 810 N N . ARG A 1 102 ? 16.747 7.731 -5.621 1.00 94.88 102 ARG A N 1
ATOM 811 C CA . ARG A 1 102 ? 17.328 8.770 -6.497 1.00 94.88 102 ARG A CA 1
ATOM 812 C C . ARG A 1 102 ? 16.507 9.052 -7.759 1.00 94.88 102 ARG A C 1
ATOM 814 O O . ARG A 1 102 ? 16.783 10.021 -8.460 1.00 94.88 102 ARG A O 1
ATOM 821 N N . ARG A 1 103 ? 15.557 8.175 -8.094 1.00 95.31 103 ARG A N 1
ATOM 822 C CA . ARG A 1 103 ? 14.652 8.328 -9.237 1.00 95.31 103 ARG A CA 1
ATOM 823 C C . ARG 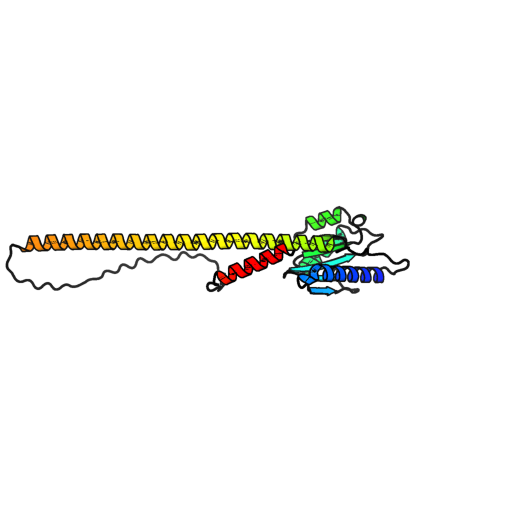A 1 103 ? 13.296 8.878 -8.829 1.00 95.31 103 ARG A C 1
ATOM 825 O O . ARG A 1 103 ? 12.469 9.085 -9.703 1.00 95.31 103 ARG A O 1
ATOM 832 N N . ILE A 1 104 ? 13.051 9.125 -7.548 1.00 97.06 104 ILE A N 1
ATOM 833 C CA . ILE A 1 104 ? 11.789 9.665 -7.058 1.00 97.06 104 ILE A CA 1
ATOM 834 C C . ILE A 1 104 ? 11.997 11.146 -6.770 1.00 97.06 104 ILE A C 1
ATOM 836 O O . ILE A 1 104 ? 12.834 11.527 -5.954 1.00 97.06 104 ILE A O 1
ATOM 840 N N . SER A 1 105 ? 11.255 12.003 -7.468 1.00 97.38 105 SER A N 1
ATOM 841 C CA . SER A 1 105 ? 11.366 13.439 -7.250 1.00 97.38 105 SER A CA 1
ATOM 842 C C . SER A 1 105 ? 10.816 13.833 -5.876 1.00 97.38 105 SER A C 1
ATOM 844 O O . SER A 1 105 ? 9.835 13.274 -5.383 1.00 97.38 105 SER A O 1
ATOM 846 N N . VAL A 1 106 ? 11.372 14.894 -5.290 1.00 97.25 106 VAL A N 1
ATOM 847 C CA . VAL A 1 106 ? 10.829 15.507 -4.061 1.00 97.25 106 VAL A CA 1
ATOM 848 C C . VAL A 1 106 ? 9.358 15.907 -4.241 1.00 97.25 106 VAL A C 1
ATOM 850 O O . VAL A 1 106 ? 8.548 15.795 -3.321 1.00 97.25 106 VAL A O 1
ATOM 853 N N . SER A 1 107 ? 8.981 16.328 -5.453 1.00 97.12 107 SER A N 1
ATOM 854 C CA . SER A 1 107 ? 7.599 16.673 -5.789 1.00 97.12 107 SER A CA 1
ATOM 855 C C . SER A 1 107 ? 6.652 15.467 -5.808 1.00 97.12 107 SER A C 1
ATOM 857 O O . SER A 1 107 ? 5.469 15.645 -5.522 1.00 97.12 107 SER A O 1
ATOM 859 N N . ALA A 1 108 ? 7.142 14.256 -6.094 1.00 96.94 108 ALA A N 1
ATOM 860 C CA . ALA A 1 108 ? 6.360 13.026 -5.999 1.00 96.94 108 ALA A CA 1
ATOM 861 C C . ALA A 1 108 ? 6.033 12.705 -4.533 1.00 96.94 108 ALA A C 1
ATOM 863 O O . ALA A 1 108 ? 4.859 12.554 -4.195 1.00 96.94 108 ALA A O 1
ATOM 864 N N . TYR A 1 109 ? 7.041 12.727 -3.652 1.00 96.81 109 TYR A N 1
ATOM 865 C CA . TYR A 1 109 ? 6.842 12.576 -2.203 1.00 96.81 109 TYR A CA 1
ATOM 866 C C . TYR A 1 109 ? 5.884 13.630 -1.641 1.00 96.81 109 TYR A C 1
ATOM 868 O O . TYR A 1 109 ? 4.944 13.309 -0.919 1.00 96.81 109 TYR A O 1
ATOM 876 N N . SER A 1 110 ? 6.079 14.894 -2.028 1.00 95.94 110 SER A N 1
ATOM 877 C CA . SER A 1 110 ? 5.227 16.000 -1.580 1.00 95.94 110 SER A CA 1
ATOM 878 C C . SER A 1 110 ? 3.775 15.850 -2.037 1.00 95.94 110 SER A C 1
ATOM 880 O O . SER A 1 110 ? 2.871 16.272 -1.321 1.00 95.94 110 SER A O 1
ATOM 882 N N . SER A 1 111 ? 3.532 15.277 -3.223 1.00 95.25 111 SER A N 1
ATOM 883 C CA . SER A 1 111 ? 2.162 15.017 -3.680 1.00 95.25 111 SER A CA 1
ATOM 884 C C . SER A 1 111 ? 1.505 13.890 -2.886 1.00 95.25 111 SER A C 1
ATOM 886 O O . SER A 1 111 ? 0.362 14.035 -2.456 1.00 95.25 111 SER A O 1
ATOM 888 N N . ALA A 1 112 ? 2.243 12.809 -2.630 1.00 94.38 112 ALA A N 1
ATOM 889 C CA . ALA A 1 112 ? 1.761 11.679 -1.844 1.00 94.38 112 ALA A CA 1
ATOM 890 C C . ALA A 1 112 ? 1.374 12.094 -0.416 1.00 94.38 112 ALA A C 1
ATOM 892 O O . ALA A 1 112 ? 0.281 11.780 0.040 1.00 94.38 112 ALA A O 1
ATOM 893 N N . ALA A 1 113 ? 2.211 12.905 0.241 1.00 92.31 113 ALA A N 1
ATOM 894 C CA . ALA A 1 113 ? 1.954 13.409 1.592 1.00 92.31 113 ALA A CA 1
ATOM 895 C C . ALA A 1 113 ? 0.738 14.351 1.691 1.00 92.31 113 ALA A C 1
ATOM 897 O O . ALA A 1 113 ? 0.154 14.496 2.759 1.00 92.31 113 ALA A O 1
ATOM 898 N N . ARG A 1 114 ? 0.358 15.012 0.591 1.00 90.56 114 ARG A N 1
ATOM 899 C CA . ARG A 1 114 ? -0.836 15.878 0.515 1.00 90.56 114 ARG A CA 1
ATOM 900 C C . ARG A 1 114 ? -2.076 15.124 0.044 1.00 90.56 114 ARG A C 1
ATOM 902 O O . ARG A 1 114 ? -3.089 15.747 -0.275 1.00 90.56 114 ARG A O 1
ATOM 909 N N . SER A 1 115 ? -1.978 13.810 -0.107 1.00 83.25 115 SER A N 1
ATOM 910 C CA . SER A 1 115 ? -3.080 13.012 -0.597 1.00 83.25 115 SER A CA 1
ATOM 911 C C . SER A 1 115 ? -4.131 12.810 0.488 1.00 83.25 115 SER A C 1
ATOM 913 O O . SER A 1 115 ? -3.811 12.436 1.606 1.00 83.25 115 SER A O 1
ATOM 915 N N . GLU A 1 116 ? -5.398 13.027 0.132 1.00 83.06 116 GLU A N 1
ATOM 916 C CA . GLU A 1 116 ? -6.553 12.657 0.967 1.00 83.06 116 GLU A CA 1
ATOM 917 C C . GLU A 1 116 ? -6.705 11.135 1.107 1.00 83.06 116 GLU A C 1
ATOM 919 O O . GLU A 1 116 ? -7.352 10.650 2.026 1.00 83.06 116 GLU A O 1
ATOM 924 N N . CYS A 1 117 ? -6.134 10.381 0.166 1.00 81.75 117 CYS A N 1
ATOM 925 C CA . CYS A 1 117 ? -6.035 8.927 0.205 1.00 81.75 117 CYS A CA 1
ATOM 926 C C . CYS A 1 117 ? -4.626 8.543 0.658 1.00 81.75 117 CYS A C 1
ATOM 928 O O . CYS A 1 117 ? -3.665 9.070 0.092 1.00 81.75 117 CYS A O 1
ATOM 930 N N . ASP A 1 118 ? -4.497 7.605 1.602 1.00 93.06 118 ASP A N 1
ATOM 931 C CA . ASP A 1 118 ? -3.203 7.130 2.110 1.00 93.06 118 ASP A CA 1
ATOM 932 C C . ASP A 1 118 ? -2.365 6.567 0.957 1.00 93.06 118 ASP A C 1
ATOM 934 O O . ASP A 1 118 ? -2.542 5.434 0.516 1.00 93.06 118 ASP A O 1
ATOM 938 N N . THR A 1 119 ? -1.485 7.406 0.412 1.00 96.50 119 THR A N 1
ATOM 939 C CA . THR A 1 119 ? -0.654 7.09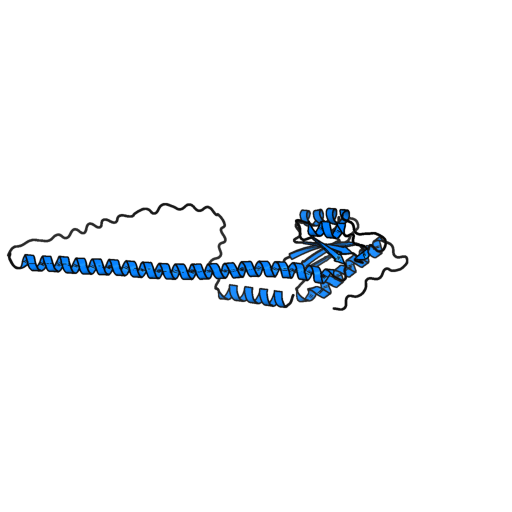6 -0.749 1.00 96.50 119 THR A CA 1
ATOM 940 C C . THR A 1 119 ? 0.796 7.131 -0.316 1.00 96.50 119 THR A C 1
ATOM 942 O O . THR A 1 119 ? 1.302 8.162 0.122 1.00 96.50 119 THR A O 1
ATOM 945 N N . ILE A 1 120 ? 1.475 6.005 -0.475 1.00 96.94 120 ILE A N 1
ATOM 946 C CA . ILE A 1 120 ? 2.893 5.851 -0.185 1.00 96.94 120 ILE A CA 1
ATOM 947 C C . ILE A 1 120 ? 3.652 5.907 -1.507 1.00 96.94 120 ILE A C 1
ATOM 949 O O . ILE A 1 120 ? 3.265 5.271 -2.483 1.00 96.94 120 ILE A O 1
ATOM 953 N N . VAL A 1 121 ? 4.759 6.643 -1.540 1.00 97.94 121 VAL A N 1
ATOM 954 C CA . VAL A 1 121 ? 5.729 6.585 -2.640 1.00 97.94 121 VAL A CA 1
ATOM 955 C C . VAL A 1 121 ? 7.027 6.067 -2.060 1.00 97.94 121 VAL A C 1
ATOM 957 O O . VAL A 1 121 ? 7.557 6.649 -1.119 1.00 97.94 121 VAL A O 1
ATOM 960 N N . THR A 1 122 ? 7.518 4.953 -2.587 1.00 97.94 122 THR A N 1
ATOM 961 C CA . THR A 1 122 ? 8.624 4.222 -1.970 1.00 97.94 122 THR A CA 1
ATOM 962 C C . THR A 1 122 ? 9.423 3.427 -2.999 1.00 97.94 122 THR A C 1
ATOM 964 O O . THR A 1 122 ? 9.169 3.484 -4.205 1.00 97.94 122 THR A O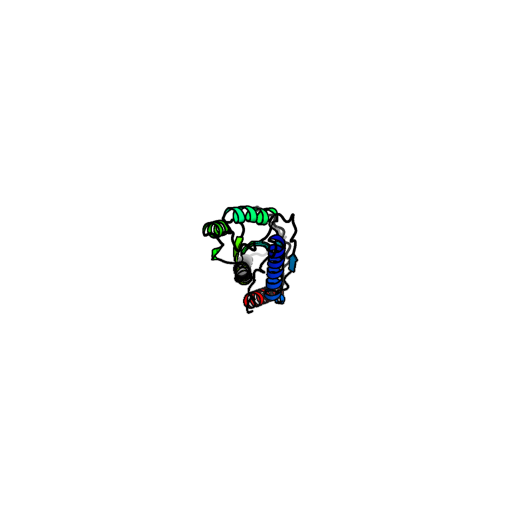 1
ATOM 967 N N . THR A 1 123 ? 10.429 2.697 -2.532 1.00 97.94 123 THR A N 1
ATOM 968 C CA . THR A 1 123 ? 11.157 1.711 -3.332 1.00 97.94 123 THR A CA 1
ATOM 969 C C . THR A 1 123 ? 10.773 0.301 -2.926 1.00 97.94 123 THR A C 1
ATOM 971 O O . THR A 1 123 ? 10.307 0.085 -1.810 1.00 97.94 123 THR A O 1
ATOM 974 N N . TYR A 1 124 ? 11.034 -0.684 -3.787 1.00 96.81 124 TYR A N 1
ATOM 975 C CA . TYR A 1 124 ? 10.769 -2.089 -3.450 1.00 96.81 124 TYR A CA 1
ATOM 976 C C . TYR A 1 124 ? 11.459 -2.534 -2.147 1.00 96.81 124 TYR A C 1
ATOM 978 O O . TYR A 1 124 ? 10.932 -3.381 -1.437 1.00 96.81 124 TYR A O 1
ATOM 986 N N . ARG A 1 125 ? 12.609 -1.932 -1.799 1.00 95.88 125 ARG A N 1
ATOM 987 C CA . ARG A 1 125 ? 13.368 -2.250 -0.577 1.00 95.88 125 ARG A CA 1
ATOM 988 C C . ARG A 1 125 ? 12.633 -1.846 0.698 1.00 95.88 125 ARG A C 1
ATOM 990 O O . ARG A 1 125 ? 12.786 -2.496 1.725 1.00 95.88 125 ARG A O 1
ATOM 997 N N . ASN A 1 126 ? 11.865 -0.764 0.626 1.00 96.25 126 ASN A N 1
ATOM 998 C CA . ASN A 1 126 ? 11.150 -0.193 1.764 1.00 96.25 126 ASN A CA 1
ATOM 999 C C . ASN A 1 126 ? 9.648 -0.520 1.724 1.00 96.25 126 ASN A C 1
ATOM 1001 O O . ASN A 1 126 ? 8.987 -0.415 2.750 1.00 96.25 126 ASN A O 1
ATOM 1005 N N . MET A 1 127 ? 9.128 -0.967 0.575 1.00 96.81 127 MET A N 1
ATOM 1006 C CA . MET A 1 127 ? 7.711 -1.224 0.312 1.00 96.81 127 MET A CA 1
ATOM 1007 C C . MET A 1 127 ? 7.018 -2.010 1.426 1.00 96.81 127 MET A C 1
ATOM 1009 O O . MET A 1 127 ? 6.052 -1.512 1.999 1.00 96.81 127 MET A O 1
ATOM 1013 N N . CYS A 1 128 ? 7.507 -3.208 1.760 1.00 95.31 128 CYS A N 1
ATOM 1014 C CA . CYS A 1 128 ? 6.834 -4.050 2.749 1.00 95.31 128 CYS A CA 1
ATOM 1015 C C . CYS A 1 128 ? 6.835 -3.400 4.140 1.00 95.31 128 CYS A C 1
ATOM 1017 O O . CYS A 1 128 ? 5.814 -3.392 4.820 1.00 95.31 128 CYS A O 1
ATOM 1019 N N . ARG A 1 129 ? 7.948 -2.768 4.533 1.00 95.25 129 ARG A N 1
ATOM 1020 C CA . ARG A 1 129 ? 8.048 -2.030 5.801 1.00 95.25 129 ARG A CA 1
ATOM 1021 C C . ARG A 1 129 ? 7.088 -0.840 5.843 1.00 95.25 129 ARG A C 1
ATOM 1023 O O . ARG A 1 129 ? 6.461 -0.601 6.869 1.00 95.25 129 ARG A O 1
ATOM 1030 N N . ASP A 1 130 ? 6.967 -0.094 4.753 1.00 96.44 130 ASP A N 1
ATOM 1031 C CA . ASP A 1 130 ? 6.115 1.094 4.708 1.00 96.44 130 ASP A CA 1
ATOM 1032 C C . ASP A 1 130 ? 4.626 0.706 4.746 1.00 96.44 130 ASP A C 1
ATOM 1034 O O . ASP A 1 130 ? 3.852 1.321 5.479 1.00 96.44 130 ASP A O 1
ATOM 1038 N N . ILE A 1 131 ? 4.241 -0.369 4.044 1.00 95.75 131 ILE A N 1
ATOM 1039 C CA . ILE A 1 131 ? 2.896 -0.968 4.126 1.00 95.75 131 ILE A CA 1
ATOM 1040 C C . ILE A 1 131 ? 2.608 -1.436 5.555 1.00 95.75 131 ILE A C 1
ATOM 1042 O O . ILE A 1 131 ? 1.568 -1.105 6.123 1.00 95.75 131 ILE A O 1
ATOM 1046 N N . LYS A 1 132 ? 3.554 -2.161 6.157 1.00 93.88 132 LYS A N 1
ATOM 1047 C CA . LYS A 1 132 ? 3.459 -2.653 7.531 1.00 93.88 132 LYS A CA 1
ATOM 1048 C C . LYS A 1 132 ? 3.207 -1.514 8.519 1.00 93.88 132 LYS A C 1
ATOM 1050 O O . LYS A 1 132 ? 2.257 -1.568 9.294 1.00 93.88 132 LYS A O 1
ATOM 1055 N N . ASN A 1 133 ? 4.013 -0.457 8.445 1.00 94.44 133 ASN A N 1
ATOM 1056 C CA . ASN A 1 133 ? 3.891 0.709 9.317 1.00 94.44 133 ASN A CA 1
ATOM 1057 C C . ASN A 1 133 ? 2.546 1.425 9.145 1.00 94.44 133 ASN A C 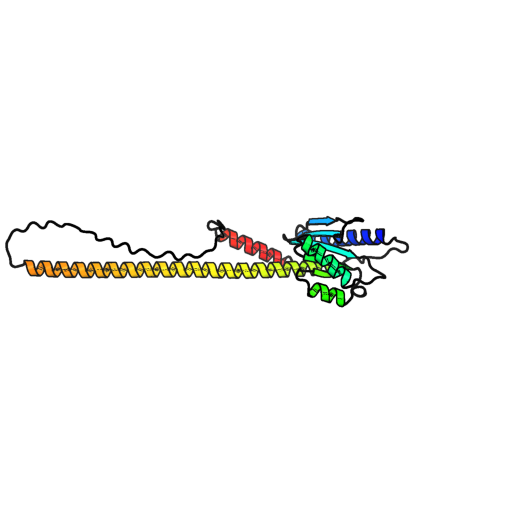1
ATOM 1059 O O . ASN A 1 133 ? 1.950 1.851 10.135 1.00 94.44 133 ASN A O 1
ATOM 1063 N N . LEU A 1 134 ? 2.056 1.542 7.906 1.00 94.06 134 LEU A N 1
ATOM 1064 C CA . LEU A 1 134 ? 0.746 2.127 7.632 1.00 94.06 134 LEU A CA 1
ATOM 1065 C C . LEU A 1 134 ? -0.373 1.319 8.303 1.00 94.06 134 LEU A C 1
ATOM 1067 O O . LEU A 1 134 ? -1.210 1.884 9.011 1.00 94.06 134 LEU A O 1
ATOM 1071 N N . ILE A 1 135 ? -0.374 -0.001 8.109 1.00 92.25 135 ILE A N 1
ATOM 1072 C CA . ILE A 1 135 ? -1.389 -0.898 8.672 1.00 92.25 135 ILE A CA 1
ATOM 1073 C C . ILE A 1 135 ? -1.319 -0.895 10.199 1.00 92.25 135 ILE A C 1
ATOM 1075 O O . ILE A 1 135 ? -2.342 -0.686 10.849 1.00 92.25 135 ILE A O 1
ATOM 1079 N N . ALA A 1 136 ? -0.126 -1.048 10.777 1.00 90.12 136 ALA A N 1
ATOM 1080 C CA . ALA A 1 136 ? 0.077 -1.016 12.223 1.00 90.12 136 ALA A CA 1
ATOM 1081 C C . ALA A 1 136 ? -0.408 0.311 12.830 1.00 90.12 136 ALA A C 1
ATOM 1083 O O . ALA A 1 136 ? -1.099 0.319 13.851 1.00 90.12 136 ALA A O 1
ATOM 1084 N N . GLY A 1 137 ? -0.126 1.440 12.170 1.00 90.19 137 GLY A N 1
ATOM 1085 C CA . GLY A 1 137 ? -0.625 2.754 12.574 1.00 90.19 137 GLY A CA 1
ATOM 1086 C C . GLY A 1 137 ? -2.155 2.816 12.612 1.00 90.19 137 GLY A C 1
ATOM 1087 O O . GLY A 1 137 ? -2.735 3.251 13.611 1.00 90.19 137 GLY A O 1
ATOM 1088 N N . ARG A 1 138 ? -2.818 2.319 11.561 1.00 90.38 138 ARG A N 1
ATOM 1089 C CA . ARG A 1 138 ? -4.286 2.276 11.478 1.00 90.38 138 ARG A CA 1
ATOM 1090 C C . ARG A 1 138 ? -4.904 1.332 12.513 1.00 90.38 138 ARG A C 1
ATOM 1092 O O . ARG A 1 138 ? -5.891 1.699 13.151 1.00 90.38 138 ARG A O 1
ATOM 1099 N N . LEU A 1 139 ? -4.328 0.148 12.713 1.00 87.81 139 LEU A N 1
ATOM 1100 C CA . LEU A 1 139 ? -4.787 -0.812 13.721 1.00 87.81 139 LEU A CA 1
ATOM 1101 C C . LEU A 1 139 ? -4.646 -0.244 15.134 1.00 87.81 139 LEU A C 1
ATOM 1103 O O . LEU A 1 139 ? -5.598 -0.288 15.908 1.00 87.81 139 LEU A O 1
ATOM 1107 N N . LYS A 1 140 ? -3.515 0.397 15.444 1.00 89.62 140 LYS A N 1
ATOM 1108 C CA . LYS A 1 140 ? -3.291 1.063 16.733 1.00 89.62 140 LYS A CA 1
ATOM 1109 C C . LYS A 1 140 ? -4.305 2.174 16.999 1.00 89.62 140 LYS A C 1
ATOM 1111 O O . LYS A 1 140 ? -4.763 2.339 18.129 1.00 89.62 140 LYS A O 1
ATOM 1116 N N . GLN A 1 141 ? -4.674 2.942 15.976 1.00 87.12 141 GLN A N 1
ATOM 1117 C CA . GLN A 1 141 ? -5.706 3.967 16.113 1.00 87.12 141 GLN A CA 1
ATOM 1118 C C . GLN A 1 141 ? -7.086 3.348 16.369 1.00 87.12 141 GLN A C 1
ATOM 1120 O O . GLN A 1 141 ? -7.789 3.807 17.269 1.00 87.12 141 GLN A O 1
ATOM 1125 N N . LYS A 1 142 ? -7.455 2.291 15.631 1.00 85.81 142 LYS A N 1
ATOM 1126 C CA . LYS A 1 142 ? -8.702 1.546 15.868 1.00 85.81 142 LYS A CA 1
ATOM 1127 C C . LYS A 1 142 ? -8.754 0.981 17.290 1.00 85.81 142 LYS A C 1
ATOM 1129 O O . LYS A 1 142 ? -9.763 1.156 17.965 1.00 85.81 142 LYS A O 1
ATOM 1134 N N . TYR A 1 143 ? -7.656 0.391 17.758 1.00 82.94 143 TYR A N 1
ATOM 1135 C CA . TYR A 1 143 ? -7.537 -0.156 19.108 1.00 82.94 143 TYR A CA 1
ATOM 1136 C C . TYR A 1 143 ? -7.792 0.907 20.184 1.00 82.94 143 TYR A C 1
ATOM 1138 O O . TYR A 1 143 ? -8.652 0.723 21.036 1.00 82.94 143 TYR A O 1
ATOM 1146 N N . ARG A 1 144 ? -7.139 2.074 20.089 1.00 85.19 144 ARG A N 1
ATOM 1147 C CA . ARG A 1 144 ? -7.349 3.188 21.037 1.00 85.19 144 ARG A CA 1
ATOM 1148 C C . ARG A 1 144 ? -8.801 3.660 21.096 1.00 85.19 144 ARG A C 1
ATOM 1150 O O . ARG A 1 144 ? -9.293 4.030 22.156 1.00 85.19 144 ARG A O 1
ATOM 1157 N N . VAL A 1 145 ? -9.491 3.689 19.955 1.00 86.50 145 VAL A N 1
ATOM 1158 C CA . VAL A 1 145 ? -10.911 4.071 19.911 1.00 86.50 145 VAL A CA 1
ATOM 1159 C C . VAL A 1 145 ? -11.779 3.020 20.604 1.00 86.50 145 VAL A C 1
ATOM 1161 O O . VAL A 1 145 ? -12.700 3.393 21.328 1.00 86.50 145 VAL A O 1
ATOM 1164 N N . LEU A 1 146 ? -11.488 1.732 20.407 1.00 81.94 146 LEU A N 1
ATOM 1165 C CA . LEU A 1 146 ? -12.196 0.638 21.075 1.00 81.94 146 LEU A CA 1
ATOM 1166 C C . LEU A 1 146 ? -11.963 0.651 22.590 1.00 81.94 146 LEU A C 1
ATOM 1168 O O . LEU A 1 146 ? -12.927 0.599 23.345 1.00 81.94 146 LEU A O 1
ATOM 1172 N N . GLU A 1 147 ? -10.719 0.818 23.032 1.00 79.88 147 GLU A N 1
ATOM 1173 C CA . GLU A 1 147 ? -10.352 0.913 24.450 1.00 79.88 147 GLU A CA 1
ATOM 1174 C C . GLU A 1 147 ? -11.097 2.059 25.156 1.00 79.88 147 GLU A C 1
ATOM 1176 O O . GLU A 1 147 ? -11.711 1.868 26.207 1.00 79.88 147 GLU A O 1
ATOM 1181 N N . ASN A 1 148 ? -11.152 3.237 24.525 1.00 83.38 148 ASN A N 1
ATOM 1182 C CA . ASN A 1 148 ? -11.907 4.374 25.053 1.00 83.38 148 ASN A CA 1
ATOM 1183 C C . ASN A 1 148 ? -13.416 4.097 25.139 1.00 83.38 148 ASN A C 1
ATOM 1185 O O . ASN A 1 148 ? -14.070 4.550 26.079 1.00 83.38 148 ASN A O 1
ATOM 1189 N N . ARG A 1 149 ? -13.987 3.370 24.169 1.00 81.81 149 ARG A N 1
ATOM 1190 C CA . ARG A 1 149 ? -15.411 2.998 24.190 1.00 81.81 149 ARG A CA 1
ATOM 1191 C C . ARG A 1 149 ? -15.722 2.038 25.330 1.00 81.81 149 ARG A C 1
ATOM 1193 O O . ARG A 1 149 ? -16.686 2.275 26.048 1.00 81.81 149 ARG A O 1
ATOM 1200 N N . LEU A 1 150 ? -14.880 1.030 25.546 1.00 80.44 150 LEU A N 1
ATOM 1201 C CA . LEU A 1 150 ? -15.039 0.087 26.655 1.00 80.44 150 LEU A CA 1
ATOM 1202 C C . LEU A 1 150 ? -14.960 0.795 28.013 1.00 80.44 150 LEU A C 1
ATOM 1204 O O . LEU A 1 150 ? -15.797 0.556 28.883 1.00 80.44 150 LEU A O 1
ATOM 1208 N N . GLY A 1 151 ? -14.028 1.742 28.169 1.00 81.12 151 GLY A N 1
ATOM 1209 C CA . GLY A 1 151 ? -13.956 2.579 29.368 1.00 81.12 151 GLY A CA 1
ATOM 1210 C C . GLY A 1 151 ? -15.234 3.395 29.609 1.00 81.12 151 GLY A C 1
ATOM 1211 O O . GLY A 1 151 ? -15.725 3.461 30.737 1.00 81.12 151 GLY A O 1
ATOM 1212 N N . LEU A 1 152 ? -15.816 3.976 28.554 1.00 78.25 152 LEU A N 1
ATOM 1213 C CA . LEU A 1 152 ? -17.082 4.714 28.643 1.00 78.25 152 LEU A CA 1
ATOM 1214 C C . LEU A 1 152 ? -18.270 3.808 28.989 1.00 78.25 152 LEU A C 1
ATOM 1216 O O . LEU A 1 152 ? -19.099 4.190 29.812 1.00 78.25 152 LEU A O 1
ATOM 1220 N N . GLU A 1 153 ? -18.347 2.611 28.410 1.00 82.94 153 GLU A N 1
ATOM 1221 C CA . GLU A 1 153 ? -19.397 1.635 28.726 1.00 82.94 153 GLU A CA 1
ATOM 1222 C C . GLU A 1 153 ? -19.319 1.167 30.181 1.00 82.94 153 GLU A C 1
ATOM 1224 O O . GLU A 1 153 ? -20.345 1.003 30.846 1.00 82.94 153 GLU A O 1
ATOM 1229 N N . GLN A 1 154 ? -18.109 0.994 30.713 1.00 85.00 154 GLN A N 1
ATOM 1230 C CA . GLN A 1 154 ? -17.924 0.611 32.106 1.00 85.00 154 GLN A CA 1
ATOM 1231 C C . GLN A 1 154 ? -18.334 1.731 33.069 1.00 85.00 154 GLN A C 1
ATOM 1233 O O . GLN A 1 154 ? -19.010 1.462 34.065 1.00 85.00 154 GLN A O 1
ATOM 1238 N N . LEU A 1 155 ? -18.016 2.987 32.738 1.00 79.69 155 LEU A N 1
ATOM 1239 C CA . LEU A 1 155 ? -18.504 4.153 33.480 1.00 79.69 155 LEU A CA 1
ATOM 1240 C C . LEU A 1 155 ? -20.033 4.278 33.415 1.00 79.69 155 LEU A C 1
ATOM 1242 O O . LEU A 1 155 ? -20.660 4.576 34.433 1.00 79.69 155 LEU A O 1
ATOM 1246 N N . ALA A 1 156 ? -20.641 4.009 32.256 1.00 83.81 156 ALA A N 1
ATOM 1247 C CA . ALA A 1 156 ? -22.093 4.005 32.096 1.00 83.81 156 ALA A CA 1
ATOM 1248 C C . ALA A 1 156 ? -22.748 2.958 33.013 1.00 83.81 156 ALA A C 1
ATOM 1250 O O . ALA A 1 156 ? -23.582 3.320 33.846 1.00 83.81 156 ALA A O 1
ATOM 1251 N N . LYS A 1 157 ? -22.281 1.702 32.971 1.00 88.38 157 LYS A N 1
ATOM 1252 C CA . LYS A 1 157 ? -22.744 0.629 33.872 1.00 88.38 157 LYS A CA 1
ATOM 1253 C C . LYS A 1 157 ? -22.567 0.987 35.353 1.00 88.38 157 LYS A C 1
ATOM 1255 O O . LYS A 1 157 ? -23.433 0.693 36.177 1.00 88.38 157 LYS A O 1
ATOM 1260 N N . GLU A 1 158 ? -21.457 1.626 35.731 1.00 86.12 158 GLU A N 1
ATOM 1261 C CA . GLU A 1 158 ? -21.244 2.053 37.119 1.00 86.12 158 GLU A CA 1
ATOM 1262 C C . GLU A 1 158 ? -22.237 3.149 37.535 1.00 86.12 158 GLU A C 1
ATOM 1264 O O . GLU A 1 158 ? -22.798 3.105 38.634 1.00 86.12 158 GLU A O 1
ATOM 1269 N N . SER A 1 159 ? -22.484 4.120 36.653 1.00 80.44 159 SER A N 1
ATOM 1270 C CA . SER A 1 159 ? -23.442 5.199 36.899 1.00 80.44 159 SER A CA 1
ATOM 1271 C C . SER A 1 159 ? -24.879 4.689 37.029 1.00 80.44 159 SER A C 1
ATOM 1273 O O . SER A 1 159 ? -25.567 5.096 37.965 1.00 80.44 159 SER A O 1
ATOM 1275 N N . GLU A 1 160 ? -25.296 3.732 36.196 1.00 90.00 160 GLU A N 1
ATOM 1276 C CA . GLU A 1 160 ? -26.596 3.058 36.297 1.00 90.00 160 GLU A CA 1
ATOM 1277 C C . GLU A 1 160 ? -26.740 2.334 37.638 1.00 90.00 160 GLU A C 1
ATOM 1279 O O . GLU A 1 160 ? -27.731 2.514 38.345 1.00 90.00 160 GLU A O 1
ATOM 1284 N N . ASN A 1 161 ? -25.707 1.598 38.059 1.00 89.81 161 ASN A N 1
ATOM 1285 C CA . ASN A 1 161 ? -25.695 0.921 39.356 1.00 89.81 161 ASN A CA 1
ATOM 1286 C C . ASN A 1 161 ? -25.798 1.899 40.538 1.00 89.81 161 ASN A C 1
ATOM 1288 O O . ASN A 1 161 ? -26.469 1.615 41.535 1.00 89.81 161 ASN A O 1
ATOM 1292 N N . ARG A 1 162 ? -25.127 3.055 40.459 1.00 86.12 162 ARG A N 1
ATOM 1293 C CA . ARG A 1 162 ? -25.239 4.110 41.480 1.00 86.12 162 ARG A CA 1
ATOM 1294 C C . ARG A 1 162 ? -26.638 4.722 41.487 1.00 86.12 162 ARG A C 1
ATOM 1296 O O . ARG A 1 162 ? -27.173 4.953 42.570 1.00 86.12 162 ARG A O 1
ATOM 1303 N N . PHE A 1 163 ? -27.229 4.941 40.315 1.00 87.50 163 PHE A N 1
ATOM 1304 C CA . PHE A 1 163 ? -28.577 5.485 40.180 1.00 87.50 163 PHE A CA 1
ATOM 1305 C C . PHE A 1 163 ? -29.625 4.530 40.764 1.00 87.50 163 PHE A C 1
ATOM 1307 O O . PHE A 1 163 ? -30.401 4.941 41.622 1.00 87.50 163 PHE A O 1
ATOM 1314 N N . ALA A 1 164 ? -29.556 3.237 40.432 1.00 89.06 164 ALA A N 1
ATOM 1315 C CA . ALA A 1 164 ? -30.441 2.209 40.984 1.00 89.06 164 ALA A CA 1
ATOM 1316 C C . ALA A 1 164 ? -30.352 2.119 42.521 1.00 89.06 164 ALA A C 1
ATOM 1318 O O . ALA A 1 164 ? -31.368 2.040 43.212 1.00 89.06 164 ALA A O 1
ATOM 1319 N N . LYS A 1 165 ? -29.137 2.206 43.089 1.00 90.94 165 LYS A N 1
ATOM 1320 C CA . LYS A 1 165 ? -28.946 2.255 44.552 1.00 90.94 165 LYS A CA 1
ATOM 1321 C C . LYS A 1 165 ? -29.553 3.507 45.188 1.00 90.94 165 LYS A C 1
ATOM 1323 O O . LYS A 1 165 ? -30.042 3.435 46.316 1.00 90.94 165 LYS A O 1
ATOM 1328 N N . LEU A 1 166 ? -29.483 4.657 44.515 1.00 87.56 166 LEU A N 1
ATOM 1329 C CA . LEU A 1 166 ? -30.083 5.900 45.003 1.00 87.56 166 LEU A CA 1
ATOM 1330 C C . LEU A 1 166 ? -31.614 5.846 44.943 1.00 87.56 166 LEU A C 1
ATOM 1332 O O . LEU A 1 166 ? -32.253 6.197 45.932 1.00 87.56 166 LEU A O 1
ATOM 1336 N N . GLU A 1 167 ? -32.195 5.336 43.856 1.00 87.62 167 GLU A N 1
ATOM 1337 C CA . GLU A 1 167 ? -33.645 5.131 43.733 1.00 87.62 167 GLU A CA 1
ATOM 1338 C C . GLU A 1 167 ? -34.181 4.169 44.801 1.00 87.62 167 GLU A C 1
ATOM 1340 O O . GLU A 1 167 ? -35.200 4.447 45.440 1.00 87.62 167 GLU A O 1
ATOM 1345 N N . GLN A 1 168 ? -33.463 3.072 45.071 1.00 89.31 168 GLN A N 1
ATOM 1346 C CA . GLN A 1 168 ? -33.828 2.136 46.135 1.00 89.31 168 GLN A CA 1
ATOM 1347 C C . GLN A 1 168 ? -33.826 2.816 47.513 1.00 89.31 168 GLN A C 1
ATOM 1349 O O . GLN A 1 168 ? -34.785 2.674 48.272 1.00 89.31 168 GLN A O 1
ATOM 1354 N N . LYS A 1 169 ? -32.780 3.597 47.830 1.00 90.06 169 LYS A N 1
ATOM 1355 C CA . LYS A 1 169 ? -32.704 4.358 49.090 1.00 90.06 169 LYS A CA 1
ATOM 1356 C C . LYS A 1 169 ? -33.837 5.372 49.213 1.00 90.06 169 LYS A C 1
ATOM 1358 O O . LYS A 1 169 ? -34.427 5.487 50.283 1.00 90.06 169 LYS A O 1
ATOM 1363 N N . GLN A 1 170 ? -34.144 6.095 48.139 1.00 87.31 170 GLN A N 1
ATOM 1364 C CA . GLN A 1 170 ? -35.218 7.084 48.135 1.00 87.31 170 GLN A CA 1
ATOM 1365 C C . GLN A 1 170 ? -36.586 6.429 48.354 1.00 87.31 170 GLN A C 1
ATOM 1367 O O . GLN A 1 170 ? -37.368 6.912 49.169 1.00 87.31 170 GLN A O 1
ATOM 1372 N N . THR A 1 171 ? -36.843 5.297 47.695 1.00 85.56 171 THR A N 1
ATOM 1373 C CA . THR A 1 171 ? -38.074 4.518 47.888 1.00 85.56 171 THR A CA 1
ATOM 1374 C C . THR A 1 171 ? -38.212 4.078 49.344 1.00 85.56 171 THR A C 1
ATOM 1376 O O . THR A 1 171 ? -39.256 4.291 49.948 1.00 85.56 171 THR A O 1
ATOM 1379 N N . GLN A 1 172 ? -37.135 3.559 49.944 1.00 85.56 172 GLN A N 1
ATOM 1380 C CA . GLN A 1 172 ? -37.140 3.114 51.338 1.00 85.56 172 GLN A CA 1
ATOM 1381 C C . GLN A 1 172 ? -37.382 4.258 52.337 1.00 85.56 172 GLN A C 1
ATOM 1383 O O . GLN A 1 172 ? -38.094 4.066 53.319 1.00 85.56 172 GLN A O 1
ATOM 1388 N N . ILE A 1 173 ? -36.839 5.455 52.084 1.00 84.12 173 ILE A N 1
ATOM 1389 C CA . ILE A 1 173 ? -37.113 6.647 52.905 1.00 84.12 173 ILE A CA 1
ATOM 1390 C C . ILE A 1 173 ? -38.603 7.002 52.859 1.00 84.12 173 ILE A C 1
ATOM 1392 O O . ILE A 1 173 ? -39.211 7.174 53.912 1.00 84.12 173 ILE A O 1
ATOM 1396 N N . ILE A 1 174 ? -39.200 7.049 51.664 1.00 81.94 174 ILE A N 1
ATOM 1397 C CA . ILE A 1 174 ? -40.626 7.370 51.491 1.00 81.94 174 ILE A CA 1
ATOM 1398 C C . ILE A 1 174 ? -41.508 6.334 52.198 1.00 81.94 174 ILE A C 1
ATOM 1400 O O . ILE A 1 174 ? -42.465 6.706 52.877 1.00 81.94 174 ILE A O 1
ATOM 1404 N N . THR A 1 175 ? -41.184 5.042 52.078 1.00 80.44 175 THR A N 1
ATOM 1405 C CA . THR A 1 175 ? -41.921 3.969 52.764 1.00 80.44 175 THR A CA 1
ATOM 1406 C C . THR A 1 175 ? -41.855 4.131 54.282 1.00 80.44 175 THR A C 1
ATOM 1408 O O . THR A 1 175 ? -42.892 4.110 54.942 1.00 80.44 175 THR A O 1
ATOM 1411 N N . ASN A 1 176 ? -40.666 4.384 54.835 1.00 77.56 176 ASN A N 1
ATOM 1412 C CA . ASN A 1 176 ? -40.492 4.582 56.273 1.00 77.56 176 ASN A CA 1
ATOM 1413 C C . ASN A 1 176 ? -41.230 5.836 56.779 1.00 77.56 176 ASN A C 1
ATOM 1415 O O . ASN A 1 176 ? -41.842 5.803 57.845 1.00 77.56 176 ASN A O 1
ATOM 1419 N N . GLU A 1 177 ? -41.209 6.945 56.032 1.00 74.75 177 GLU A N 1
ATOM 1420 C CA . GLU A 1 177 ? -41.965 8.155 56.387 1.00 74.75 177 GLU A CA 1
ATOM 1421 C C . GLU A 1 177 ? -43.479 7.914 56.365 1.00 74.75 177 GLU A C 1
ATOM 1423 O O . GLU A 1 177 ? -44.188 8.362 57.272 1.00 74.75 177 GLU A O 1
ATOM 1428 N N . GLN A 1 178 ? -43.981 7.168 55.374 1.00 71.31 178 GLN A N 1
ATOM 1429 C CA . GLN A 1 178 ? -45.388 6.777 55.319 1.00 71.31 178 GLN A CA 1
ATOM 1430 C C . GLN A 1 178 ? -45.773 5.907 56.515 1.00 71.31 178 GLN A C 1
ATOM 1432 O O . GLN A 1 178 ? -46.776 6.216 57.156 1.00 71.31 178 GLN A O 1
ATOM 1437 N N . GLU A 1 179 ? -44.973 4.899 56.871 1.00 66.12 179 GLU A N 1
ATOM 1438 C CA . GLU A 1 179 ? -45.213 4.044 58.042 1.00 66.12 179 GLU A CA 1
ATOM 1439 C C . GLU A 1 179 ? -45.216 4.836 59.356 1.00 66.12 179 GLU A C 1
ATOM 1441 O O . GLU A 1 179 ? -46.129 4.679 60.169 1.00 66.12 179 GLU A O 1
ATOM 1446 N N . VAL A 1 180 ? -44.260 5.751 59.550 1.00 67.44 180 VAL A N 1
ATOM 1447 C CA . VAL A 1 180 ? -44.206 6.621 60.738 1.00 67.44 180 VAL A CA 1
ATOM 1448 C C . VAL A 1 180 ? -45.416 7.561 60.797 1.00 67.44 180 VAL A C 1
ATOM 1450 O O . VAL A 1 180 ? -45.971 7.789 61.876 1.00 67.44 180 VAL A O 1
ATOM 1453 N N . SER A 1 181 ? -45.863 8.090 59.653 1.00 62.09 181 SER A N 1
ATOM 1454 C CA . SER A 1 181 ? -47.068 8.926 59.580 1.00 62.09 181 SER A CA 1
ATOM 1455 C C . SER A 1 181 ? -48.344 8.131 59.890 1.00 62.09 181 SER A C 1
ATOM 1457 O O . SER A 1 181 ? -49.228 8.629 60.589 1.00 62.09 181 SER A O 1
ATOM 1459 N N . LEU A 1 182 ? -48.419 6.876 59.435 1.00 60.28 182 LEU A N 1
ATOM 1460 C CA . LEU A 1 182 ? -49.532 5.962 59.685 1.00 60.28 182 LEU A CA 1
ATOM 1461 C C . LEU A 1 182 ? -49.602 5.587 61.166 1.00 60.28 182 LEU A C 1
ATOM 1463 O O . LEU A 1 182 ? -50.667 5.689 61.772 1.00 60.28 182 LEU A O 1
ATOM 1467 N N . ALA A 1 183 ? -48.464 5.245 61.773 1.00 59.31 183 ALA A N 1
ATOM 1468 C CA . ALA A 1 183 ? -48.376 4.936 63.196 1.00 59.31 183 ALA A CA 1
ATOM 1469 C C . ALA A 1 183 ? -48.798 6.128 64.076 1.00 59.31 183 ALA A C 1
ATOM 1471 O O . ALA A 1 183 ? -49.528 5.946 65.050 1.00 59.31 183 ALA A O 1
ATOM 1472 N N . LYS A 1 184 ? -48.410 7.359 63.706 1.00 59.12 184 LYS A N 1
ATOM 1473 C CA . LYS A 1 184 ? -48.850 8.581 64.402 1.00 59.12 184 LYS A CA 1
ATOM 1474 C C . LYS A 1 184 ? -50.354 8.828 64.280 1.00 59.12 184 LYS A C 1
ATOM 1476 O O . LYS A 1 184 ? -50.984 9.127 65.289 1.00 59.12 184 LYS A O 1
ATOM 1481 N N . ASN A 1 185 ? -50.920 8.673 63.083 1.00 54.94 185 ASN A N 1
ATOM 1482 C CA . ASN A 1 185 ? -52.352 8.887 62.849 1.00 54.94 185 ASN A CA 1
ATOM 1483 C C . ASN A 1 185 ? -53.232 7.840 63.553 1.00 54.94 185 ASN A C 1
ATOM 1485 O O . ASN A 1 185 ? -54.323 8.168 64.013 1.00 54.94 185 ASN A O 1
ATOM 1489 N N . ILE A 1 186 ? -52.767 6.592 63.676 1.00 56.41 186 ILE A N 1
ATOM 1490 C CA . ILE A 1 186 ? -53.479 5.551 64.433 1.00 56.41 186 ILE A CA 1
ATOM 1491 C C . ILE A 1 186 ? -53.378 5.814 65.944 1.00 56.41 186 ILE A C 1
ATOM 1493 O O . ILE A 1 186 ? -54.371 5.664 66.651 1.00 56.41 186 ILE A O 1
ATOM 1497 N N . SER A 1 187 ? -52.223 6.266 66.446 1.00 57.22 187 SER A N 1
ATOM 1498 C CA . SER A 1 187 ? -52.055 6.596 67.869 1.00 57.22 187 SER A CA 1
ATOM 1499 C C . SER A 1 187 ? -52.960 7.750 68.313 1.00 57.22 187 SER A C 1
ATOM 1501 O O . SER A 1 187 ? -53.569 7.653 69.375 1.00 57.22 187 SER A O 1
ATOM 1503 N N . SER A 1 188 ? -53.112 8.800 67.495 1.00 54.38 188 SER A N 1
ATOM 1504 C CA . SER A 1 188 ? -54.054 9.892 67.786 1.00 54.38 188 SER A CA 1
ATOM 1505 C C . SER A 1 188 ? -55.518 9.443 67.730 1.00 54.38 188 SER A C 1
ATOM 1507 O O . SER A 1 188 ? -56.344 9.947 68.480 1.00 54.38 188 SER A O 1
ATOM 1509 N N . LEU A 1 189 ? -55.846 8.469 66.872 1.00 50.47 189 LEU A N 1
ATOM 1510 C CA . LEU A 1 189 ? -57.207 7.940 66.747 1.00 50.47 189 LEU A CA 1
ATOM 1511 C C . LEU A 1 189 ? -57.616 7.071 67.951 1.00 50.47 189 LEU A C 1
ATOM 1513 O O . LEU A 1 189 ? -58.788 7.045 68.318 1.00 50.47 189 LEU A O 1
ATOM 1517 N N . ILE A 1 190 ? -56.662 6.370 68.571 1.00 51.19 190 ILE A N 1
ATOM 1518 C CA . ILE A 1 190 ? -56.906 5.516 69.745 1.00 51.19 190 ILE A CA 1
ATOM 1519 C C . ILE A 1 190 ? -57.021 6.354 71.032 1.00 51.19 190 ILE A C 1
ATOM 1521 O O . ILE A 1 190 ? -57.817 6.012 71.906 1.00 51.19 190 ILE A O 1
ATOM 1525 N N . GLU A 1 191 ? -56.297 7.473 71.145 1.00 51.31 191 GLU A N 1
ATOM 1526 C CA . GLU A 1 191 ? -56.426 8.388 72.294 1.00 51.31 191 GLU A CA 1
ATOM 1527 C C . GLU A 1 191 ? -57.768 9.143 72.301 1.00 51.31 191 GLU A C 1
ATOM 1529 O O . GLU A 1 191 ? -58.411 9.229 73.353 1.00 51.31 191 GLU A O 1
ATOM 1534 N N . ASP A 1 192 ? -58.257 9.584 71.136 1.00 48.75 192 ASP A N 1
ATOM 1535 C CA . ASP A 1 192 ? -59.538 10.302 71.013 1.00 48.75 192 ASP A CA 1
ATOM 1536 C C . ASP A 1 192 ? -60.786 9.403 71.162 1.00 48.75 192 ASP A C 1
ATOM 1538 O O . ASP A 1 192 ? -61.896 9.909 71.346 1.00 48.75 192 ASP A O 1
ATOM 1542 N N . GLN A 1 193 ? -60.639 8.072 71.134 1.00 46.28 193 GLN A N 1
ATOM 1543 C CA . GLN A 1 193 ? -61.752 7.123 71.308 1.00 46.28 193 GLN A CA 1
ATOM 1544 C C . GLN A 1 193 ? -61.896 6.548 72.726 1.00 46.28 193 GLN A C 1
ATOM 1546 O O . GLN A 1 193 ? -62.837 5.798 72.978 1.00 46.28 193 GLN A O 1
ATOM 1551 N N . SER A 1 194 ? -61.056 6.934 73.694 1.00 49.03 194 SER A N 1
ATOM 1552 C CA . SER A 1 194 ? -61.196 6.435 75.077 1.00 49.03 194 SER A CA 1
ATOM 1553 C C . SER A 1 194 ? -62.367 7.043 75.870 1.00 49.03 194 SER A C 1
ATOM 1555 O O . SER A 1 194 ? -62.584 6.663 77.016 1.00 49.03 194 SER A O 1
ATOM 1557 N N . ASN A 1 195 ? -63.159 7.944 75.272 1.00 51.19 195 ASN A N 1
ATOM 1558 C CA . ASN A 1 195 ? -64.336 8.548 75.903 1.00 51.19 195 ASN A CA 1
ATOM 1559 C C . ASN A 1 195 ? -65.483 8.778 74.907 1.00 51.19 195 ASN A C 1
ATOM 1561 O O . ASN A 1 195 ? -65.875 9.923 74.678 1.00 51.19 195 ASN A O 1
ATOM 1565 N N . LYS A 1 196 ? -66.042 7.710 74.324 1.00 44.81 196 LYS A N 1
ATOM 1566 C CA . LYS A 1 196 ? -67.466 7.668 73.936 1.00 44.81 196 LYS A CA 1
ATOM 1567 C C . LYS A 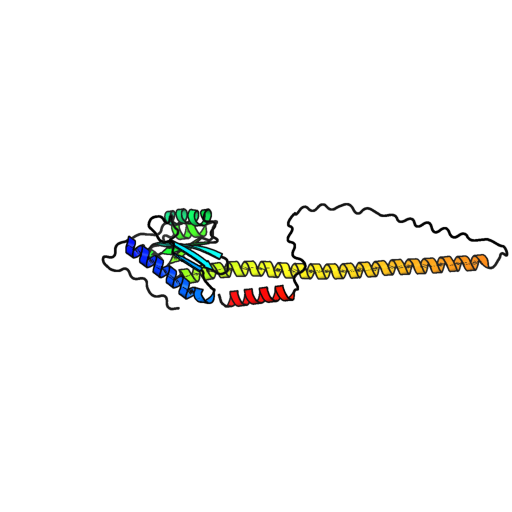1 196 ? -67.882 6.278 73.460 1.00 44.81 196 LYS A C 1
ATOM 1569 O O . LYS A 1 196 ? -67.490 5.834 72.387 1.00 44.81 196 LYS A O 1
ATOM 1574 N N . ASP A 1 197 ? -68.759 5.660 74.246 1.00 48.88 197 ASP A N 1
ATOM 1575 C CA . ASP A 1 197 ? -69.754 4.718 73.745 1.00 48.88 197 ASP A CA 1
ATOM 1576 C C . ASP A 1 197 ? -70.487 5.345 72.550 1.00 48.88 197 ASP A C 1
ATOM 1578 O O . ASP A 1 197 ? -71.066 6.430 72.672 1.00 48.88 197 ASP A O 1
ATOM 1582 N N . ASN A 1 198 ? -70.415 4.686 71.393 1.00 47.84 198 ASN A N 1
ATOM 1583 C CA . ASN A 1 198 ? -71.550 4.320 70.537 1.00 47.84 198 ASN A CA 1
ATOM 1584 C C . ASN A 1 198 ? -71.081 4.033 69.102 1.00 47.84 198 ASN A C 1
ATOM 1586 O O . ASN A 1 198 ? -70.605 4.912 68.391 1.00 47.84 198 ASN A O 1
ATOM 1590 N N . ASP A 1 199 ? -71.268 2.776 68.704 1.00 48.38 199 ASP A N 1
ATOM 1591 C CA . ASP A 1 199 ? -71.944 2.351 67.475 1.00 48.38 199 ASP A CA 1
ATOM 1592 C C . ASP A 1 199 ? -71.712 3.206 66.213 1.00 48.38 199 ASP A C 1
ATOM 1594 O O . ASP A 1 199 ? -72.542 4.038 65.852 1.00 48.38 199 ASP A O 1
ATOM 1598 N N . ILE A 1 200 ? -70.601 2.988 65.494 1.00 41.47 200 ILE A N 1
ATOM 1599 C CA . ILE A 1 200 ? -70.460 3.477 64.113 1.00 41.47 200 ILE A CA 1
ATOM 1600 C C . ILE A 1 200 ? -69.766 2.432 63.233 1.00 41.47 200 ILE A C 1
ATOM 1602 O O . ILE A 1 200 ? -68.583 2.125 63.368 1.00 41.47 200 ILE A O 1
ATOM 1606 N N . THR A 1 201 ? -70.531 1.927 62.267 1.00 46.28 201 THR A N 1
ATOM 1607 C CA . THR A 1 201 ? -70.080 1.162 61.103 1.00 46.28 201 THR A CA 1
ATOM 1608 C C . THR A 1 201 ? -69.129 2.011 60.248 1.00 46.28 201 THR A C 1
ATOM 1610 O O . THR A 1 201 ? -69.557 2.978 59.618 1.00 46.28 201 THR A O 1
ATOM 1613 N N . LEU A 1 202 ? -67.842 1.655 60.182 1.00 40.41 202 LEU A N 1
ATOM 1614 C CA . LEU A 1 202 ? -66.879 2.301 59.281 1.00 40.41 202 LEU A CA 1
ATOM 1615 C C . LEU A 1 202 ? -66.786 1.543 57.953 1.00 40.41 202 LEU A C 1
ATOM 1617 O O . LEU A 1 202 ? -66.140 0.505 57.833 1.00 40.41 202 LEU A O 1
ATOM 1621 N N . ASN A 1 203 ? -67.444 2.103 56.941 1.00 38.16 203 ASN A N 1
ATOM 1622 C CA . ASN A 1 203 ? -67.342 1.695 55.546 1.00 38.16 203 ASN A CA 1
ATOM 1623 C C . ASN A 1 203 ? -66.068 2.326 54.949 1.00 38.16 203 ASN A C 1
ATOM 1625 O O . ASN A 1 203 ? -66.051 3.507 54.600 1.00 38.16 203 ASN A O 1
ATOM 1629 N N . LEU A 1 204 ? -64.975 1.564 54.878 1.00 37.75 204 LEU A N 1
ATOM 1630 C CA . LEU A 1 204 ? -63.700 2.022 54.317 1.00 37.75 204 LEU A CA 1
ATOM 1631 C C . LEU A 1 204 ? -63.738 1.918 52.781 1.00 37.75 204 LEU A C 1
ATOM 1633 O O . LEU A 1 204 ? -63.350 0.911 52.194 1.00 37.75 204 LEU A O 1
ATOM 1637 N N . MET A 1 205 ? -64.211 2.969 52.103 1.00 34.53 205 MET A N 1
ATOM 1638 C CA . MET A 1 205 ? -63.997 3.109 50.659 1.00 34.53 205 MET A CA 1
ATOM 1639 C C . MET A 1 205 ? -62.566 3.587 50.387 1.00 34.53 205 MET A C 1
ATOM 1641 O O . MET A 1 205 ? -62.253 4.770 50.517 1.00 34.53 205 MET A O 1
ATOM 1645 N N . TYR A 1 206 ? -61.705 2.667 49.952 1.00 35.16 206 TYR A N 1
ATOM 1646 C CA . TYR A 1 206 ? -60.421 2.999 49.337 1.00 35.16 206 TYR A CA 1
ATOM 1647 C C . TYR A 1 206 ? -60.654 3.691 47.989 1.00 35.16 206 TYR A C 1
ATOM 1649 O O . TYR A 1 206 ? -61.076 3.066 47.016 1.00 35.16 206 TYR A O 1
ATOM 1657 N N . LYS A 1 207 ? -60.343 4.988 47.910 1.00 31.44 207 LYS A N 1
ATOM 1658 C CA . LYS A 1 207 ? -60.233 5.725 46.647 1.00 31.44 207 LYS A CA 1
ATOM 1659 C C . LYS A 1 207 ? -58.748 5.912 46.328 1.00 31.44 207 LYS A C 1
ATOM 1661 O O . LYS A 1 207 ? -58.107 6.839 46.813 1.00 31.44 207 LYS A O 1
ATOM 1666 N N . HIS A 1 208 ? -58.192 4.992 45.541 1.00 35.22 208 HIS A N 1
ATOM 1667 C CA . HIS A 1 208 ? -56.866 5.142 44.942 1.00 35.22 208 HIS A CA 1
ATOM 1668 C C . HIS A 1 208 ? -56.919 6.250 43.883 1.00 35.22 208 HIS A C 1
ATOM 1670 O O . HIS A 1 208 ? -57.474 6.051 42.805 1.00 35.22 208 HIS A O 1
ATOM 1676 N N . ASN A 1 209 ? -56.310 7.401 44.163 1.00 31.73 209 ASN A N 1
ATOM 1677 C CA . ASN A 1 209 ? -55.979 8.374 43.126 1.00 31.73 209 ASN A CA 1
ATOM 1678 C C . ASN A 1 209 ? -54.545 8.101 42.664 1.00 31.73 209 ASN A C 1
ATOM 1680 O O . ASN A 1 209 ? -53.579 8.571 43.259 1.00 31.73 209 ASN A O 1
ATOM 1684 N N . SER A 1 210 ? -54.429 7.284 41.617 1.00 43.06 210 SER A N 1
ATOM 1685 C CA . SER A 1 210 ? -53.216 7.169 40.812 1.00 43.06 210 SER A CA 1
ATOM 1686 C C . SER A 1 210 ? -53.148 8.383 39.890 1.00 43.06 210 SER A C 1
ATOM 1688 O O . SER A 1 210 ? -53.946 8.510 38.961 1.00 43.06 210 SER A O 1
ATOM 1690 N N . THR A 1 211 ? -52.222 9.298 40.161 1.00 33.22 211 THR A N 1
ATOM 1691 C CA . THR A 1 211 ? -51.897 10.393 39.244 1.00 33.22 211 THR A CA 1
ATOM 1692 C C . THR A 1 211 ? -50.644 10.002 38.471 1.00 33.22 211 THR A C 1
ATOM 1694 O O . THR A 1 211 ? -49.518 10.112 38.950 1.00 33.22 211 THR A O 1
ATOM 1697 N N . GLN A 1 212 ? -50.870 9.490 37.265 1.00 36.53 212 GLN A N 1
ATOM 1698 C CA . GLN A 1 212 ? -49.865 9.203 36.252 1.00 36.53 212 GLN A CA 1
ATOM 1699 C C . GLN A 1 212 ? -49.390 10.528 35.638 1.00 36.53 212 GLN A C 1
ATOM 1701 O O . GLN A 1 212 ? -50.059 11.100 34.779 1.00 36.53 212 GLN A O 1
ATOM 1706 N N . THR A 1 213 ? -48.236 11.034 36.073 1.00 33.19 213 THR A N 1
ATOM 1707 C CA . THR A 1 213 ? -47.590 12.173 35.408 1.00 33.19 213 THR A CA 1
ATOM 1708 C C . THR A 1 213 ? -46.835 11.669 34.182 1.00 33.19 213 THR A C 1
ATOM 1710 O O . THR A 1 213 ? -45.855 10.932 34.287 1.00 33.19 213 THR A O 1
ATOM 1713 N N . GLN A 1 214 ? -47.324 12.062 33.006 1.00 34.88 214 GLN A N 1
ATOM 1714 C CA . GLN A 1 214 ? -46.706 11.829 31.705 1.00 34.88 214 GLN A CA 1
ATOM 1715 C C . GLN A 1 214 ? -45.311 12.465 31.653 1.00 34.88 214 GLN A C 1
ATOM 1717 O O . GLN A 1 214 ? -45.161 13.683 31.747 1.00 34.88 214 GLN A O 1
ATOM 1722 N N . ARG A 1 215 ? -44.283 11.630 31.479 1.00 29.39 215 ARG A N 1
ATOM 1723 C CA . ARG A 1 215 ? -42.925 12.069 31.154 1.00 29.39 215 ARG A CA 1
ATOM 1724 C C . ARG A 1 215 ? -42.886 12.362 29.656 1.00 29.39 215 ARG A C 1
ATOM 1726 O O . ARG A 1 215 ? -43.140 11.484 28.835 1.00 29.39 215 ARG A O 1
ATOM 1733 N N . SER A 1 216 ? -42.637 13.620 29.321 1.00 30.53 216 SER A N 1
ATOM 1734 C CA . SER A 1 216 ? -42.488 14.105 27.957 1.00 30.53 216 SER A CA 1
ATOM 1735 C C . SER A 1 216 ? -41.349 13.380 27.235 1.00 30.53 216 SER A C 1
ATOM 1737 O O . SER A 1 216 ? -40.240 13.234 27.748 1.00 30.53 216 SER A O 1
ATOM 1739 N N . ASN A 1 217 ? -41.659 12.927 26.020 1.00 28.44 217 ASN A N 1
ATOM 1740 C CA . ASN A 1 217 ? -40.743 12.296 25.082 1.00 28.44 217 ASN A CA 1
ATOM 1741 C C . ASN A 1 217 ? -39.579 13.238 24.738 1.00 28.44 217 ASN A C 1
ATOM 1743 O O . ASN A 1 217 ? -39.751 14.196 23.982 1.00 28.44 217 ASN A O 1
ATOM 1747 N N . PHE A 1 218 ? -38.381 12.933 25.240 1.00 30.56 218 PHE A N 1
ATOM 1748 C CA . PHE A 1 218 ? -37.142 13.440 24.659 1.00 30.56 218 PHE A CA 1
ATOM 1749 C C . PHE A 1 218 ? -36.876 12.676 23.362 1.00 30.56 218 PHE A C 1
ATOM 1751 O O . PHE A 1 218 ? -36.482 11.513 23.357 1.00 30.56 218 PHE A O 1
ATOM 1758 N N . LYS A 1 219 ? -37.147 13.348 22.247 1.00 34.09 219 LYS A N 1
ATOM 1759 C CA . LYS A 1 219 ? -36.878 12.881 20.892 1.00 34.09 219 LYS A CA 1
ATOM 1760 C C . LYS A 1 219 ? -35.398 13.126 20.586 1.00 34.09 219 LYS A C 1
ATOM 1762 O O . LYS A 1 219 ? -35.043 14.212 20.140 1.00 34.09 219 LYS A O 1
ATOM 1767 N N . PHE A 1 220 ? -34.541 12.137 20.831 1.00 32.84 220 PHE A N 1
ATOM 1768 C CA . PHE A 1 220 ? -33.241 12.070 20.165 1.00 32.84 220 PHE A CA 1
ATOM 1769 C C . PHE A 1 220 ? -33.386 11.200 18.918 1.00 32.84 220 PHE A C 1
ATOM 1771 O O . PHE A 1 220 ? -33.615 9.997 19.003 1.00 32.84 220 PHE A O 1
ATOM 1778 N N . LEU A 1 221 ? -33.292 11.851 17.756 1.00 37.16 221 LEU A N 1
ATOM 1779 C CA . LEU A 1 221 ? -32.913 11.193 16.515 1.00 37.16 221 LEU A CA 1
ATOM 1780 C C . LEU A 1 221 ? -31.503 10.628 16.692 1.00 37.16 221 LEU A C 1
ATOM 1782 O O . LEU A 1 221 ? -30.574 11.411 16.857 1.00 37.16 221 LEU A O 1
ATOM 1786 N N . THR A 1 222 ? -31.368 9.314 16.564 1.00 34.31 222 THR A N 1
ATOM 1787 C CA . THR A 1 222 ? -30.406 8.691 15.647 1.00 34.31 222 THR A CA 1
ATOM 1788 C C . THR A 1 222 ? -30.883 7.273 15.385 1.00 34.31 222 THR A C 1
ATOM 1790 O O . THR A 1 222 ? -30.707 6.391 16.223 1.00 34.31 222 THR A O 1
ATOM 1793 N N . ASP A 1 223 ? -31.472 7.069 14.211 1.00 31.84 223 ASP A N 1
ATOM 1794 C CA . ASP A 1 223 ? -31.590 5.747 13.614 1.00 31.84 223 ASP A CA 1
ATOM 1795 C C . ASP A 1 223 ? -30.170 5.257 13.307 1.00 31.84 223 ASP A C 1
ATOM 1797 O O . ASP A 1 223 ? -29.554 5.619 12.305 1.00 31.84 223 ASP A O 1
ATOM 1801 N N . PHE A 1 224 ? -29.621 4.473 14.224 1.00 34.56 224 PHE A N 1
ATOM 1802 C CA . PHE A 1 224 ? -28.591 3.497 13.915 1.00 34.56 224 PHE A CA 1
ATOM 1803 C C . PHE A 1 224 ? -28.920 2.260 14.745 1.00 34.56 224 PHE A C 1
ATOM 1805 O O . PHE A 1 224 ? -28.388 2.044 15.833 1.00 34.56 224 PHE A O 1
ATOM 1812 N N . GLU A 1 225 ? -29.878 1.477 14.246 1.00 36.94 225 GLU A N 1
ATOM 1813 C CA . GLU A 1 225 ? -30.076 0.096 14.670 1.00 36.94 225 GLU A CA 1
ATOM 1814 C C . GLU A 1 225 ? -28.777 -0.678 14.413 1.00 36.94 225 GLU A C 1
ATOM 1816 O O . GLU A 1 225 ? -28.552 -1.249 13.349 1.00 36.94 225 GLU A O 1
ATOM 1821 N N . LEU A 1 226 ? -27.900 -0.712 15.410 1.00 35.81 226 LEU A N 1
ATOM 1822 C CA . LEU A 1 226 ? -27.026 -1.852 15.613 1.00 35.81 226 LEU A CA 1
ATOM 1823 C C . LEU A 1 226 ? -27.639 -2.654 16.748 1.00 35.81 226 LEU A C 1
ATOM 1825 O O . LEU A 1 226 ? -27.387 -2.416 17.927 1.00 35.81 226 LEU A O 1
ATOM 1829 N N . SER A 1 227 ? -28.478 -3.607 16.347 1.00 40.50 227 SER A N 1
ATOM 1830 C CA . SER A 1 227 ? -28.880 -4.744 17.163 1.00 40.50 227 SER A CA 1
ATOM 1831 C C . SER A 1 227 ? -27.632 -5.559 17.512 1.00 40.50 227 SER A C 1
ATOM 1833 O O . SER A 1 227 ? -27.329 -6.568 16.880 1.00 40.50 227 SER A O 1
ATOM 1835 N N . ILE A 1 228 ? -26.888 -5.103 18.515 1.00 38.72 228 ILE A N 1
ATOM 1836 C CA . ILE A 1 228 ? -25.921 -5.917 19.238 1.00 38.72 228 ILE A CA 1
ATOM 1837 C C . ILE A 1 228 ? -26.544 -6.137 20.607 1.00 38.72 228 ILE A C 1
ATOM 1839 O O . ILE A 1 228 ? -26.317 -5.397 21.561 1.00 38.72 228 ILE A O 1
ATOM 1843 N N . THR A 1 229 ? -27.405 -7.147 20.675 1.00 39.00 229 THR A N 1
ATOM 1844 C CA . THR A 1 229 ? -27.770 -7.782 21.937 1.00 39.00 229 THR A CA 1
ATOM 1845 C C . THR A 1 229 ? -26.475 -8.094 22.679 1.00 39.00 229 THR A C 1
ATOM 1847 O O . THR A 1 229 ? -25.670 -8.867 22.162 1.00 39.00 229 THR A O 1
ATOM 1850 N N . SER A 1 230 ? -26.265 -7.427 23.818 1.00 47.78 230 SER A N 1
ATOM 1851 C CA . SER A 1 230 ? -25.250 -7.690 24.848 1.00 47.78 230 SER A CA 1
ATOM 1852 C C . SER A 1 230 ? -24.306 -8.853 24.518 1.00 47.78 230 SER A C 1
ATOM 1854 O O . SER A 1 230 ? -24.581 -9.998 24.891 1.00 47.78 230 SER A O 1
ATOM 1856 N N . LEU A 1 231 ? -23.206 -8.584 23.806 1.00 44.81 231 LEU A N 1
ATOM 1857 C CA . LEU A 1 231 ? -22.155 -9.588 23.704 1.00 44.81 231 LEU A CA 1
ATOM 1858 C C . LEU A 1 231 ? -21.545 -9.773 25.106 1.00 44.81 231 LEU A C 1
ATOM 1860 O O . LEU A 1 231 ? -21.226 -8.771 25.754 1.00 44.81 231 LEU A O 1
ATOM 1864 N N . PRO A 1 232 ? -21.393 -11.019 25.587 1.00 48.03 232 PRO A N 1
ATOM 1865 C CA . PRO A 1 232 ? -20.636 -11.321 26.796 1.00 48.03 232 PRO A CA 1
ATOM 1866 C C . PRO A 1 232 ? -19.264 -10.641 26.750 1.00 48.03 232 PRO A C 1
ATOM 1868 O O . PRO A 1 232 ? -18.590 -10.692 25.718 1.00 48.03 232 PRO A O 1
ATOM 1871 N N . GLN A 1 233 ? -18.856 -10.012 27.856 1.00 52.72 233 GLN A N 1
ATOM 1872 C CA . GLN A 1 233 ? -17.543 -9.360 27.988 1.00 52.72 233 GLN A CA 1
ATOM 1873 C C . GLN A 1 233 ? -16.389 -10.305 27.620 1.00 52.72 233 GLN A C 1
ATOM 1875 O O . GLN A 1 233 ? -15.424 -9.886 26.990 1.00 52.72 233 GLN A O 1
ATOM 1880 N N . ASP A 1 234 ? -16.587 -11.596 27.858 1.00 44.91 234 ASP A N 1
ATOM 1881 C CA . ASP A 1 234 ? -15.704 -12.705 27.519 1.00 44.91 234 ASP A CA 1
ATOM 1882 C C . ASP A 1 234 ? -15.326 -12.739 26.020 1.00 44.91 234 ASP A C 1
ATOM 1884 O O . ASP A 1 234 ? -14.193 -13.052 25.670 1.00 44.91 234 ASP A O 1
ATOM 1888 N N . ILE A 1 235 ? -16.245 -12.374 25.111 1.00 50.09 235 ILE A N 1
ATOM 1889 C CA . ILE A 1 235 ? -15.984 -12.359 23.656 1.00 50.09 235 ILE A CA 1
ATOM 1890 C C . ILE A 1 235 ? -15.268 -11.068 23.224 1.00 50.09 235 ILE A C 1
ATOM 1892 O O . ILE A 1 235 ? -14.579 -11.032 22.201 1.00 50.09 235 ILE A O 1
ATOM 1896 N N . ILE A 1 236 ? -15.430 -9.986 23.982 1.00 51.75 236 ILE A N 1
ATOM 1897 C CA . ILE A 1 236 ? -14.815 -8.688 23.686 1.00 51.75 236 ILE A CA 1
ATOM 1898 C C . ILE A 1 236 ? -13.339 -8.704 24.093 1.00 51.75 236 ILE A C 1
ATOM 1900 O O . ILE A 1 236 ? -12.491 -8.308 23.290 1.00 51.75 236 ILE A O 1
ATOM 1904 N N . ASP A 1 237 ? -13.033 -9.230 25.280 1.00 55.59 237 ASP A N 1
ATOM 1905 C CA . ASP A 1 237 ? -11.662 -9.361 25.782 1.00 55.59 237 ASP A CA 1
ATOM 1906 C C . ASP A 1 237 ? -10.824 -10.296 24.890 1.00 55.59 237 ASP A C 1
ATOM 1908 O O . ASP A 1 237 ? -9.692 -9.965 24.530 1.00 55.59 237 ASP A O 1
ATOM 1912 N N . ASP A 1 238 ? -11.414 -11.400 24.417 1.00 57.00 238 ASP A N 1
ATOM 1913 C CA . ASP A 1 238 ? -10.773 -12.330 23.476 1.00 57.00 238 ASP A CA 1
ATOM 1914 C C . ASP A 1 238 ? -10.421 -11.672 22.131 1.00 57.00 238 ASP A C 1
ATOM 1916 O O . ASP A 1 238 ? -9.369 -11.942 21.543 1.00 57.00 238 ASP A O 1
ATOM 1920 N N . ASN A 1 239 ? -11.289 -10.795 21.619 1.00 57.66 239 ASN A N 1
ATOM 1921 C CA . ASN A 1 239 ? -11.042 -10.082 20.365 1.00 57.66 239 ASN A CA 1
ATOM 1922 C C . ASN A 1 239 ? -10.004 -8.963 20.531 1.00 57.66 239 ASN A C 1
ATOM 1924 O O . ASN A 1 239 ? -9.226 -8.704 19.606 1.00 57.66 239 ASN A O 1
ATOM 1928 N N . LEU A 1 240 ? -9.957 -8.328 21.705 1.00 62.41 240 LEU A N 1
ATOM 1929 C CA . LEU A 1 240 ? -8.959 -7.319 22.047 1.00 62.41 240 LEU A CA 1
ATOM 1930 C C . LEU A 1 240 ? -7.564 -7.945 22.165 1.00 62.41 240 LEU A C 1
ATOM 1932 O O . LEU A 1 240 ? -6.631 -7.470 21.518 1.00 62.41 240 LEU A O 1
ATOM 1936 N N . ALA A 1 241 ? -7.447 -9.059 22.894 1.00 64.19 241 ALA A N 1
ATOM 1937 C CA . ALA A 1 241 ? -6.201 -9.802 23.061 1.00 64.19 241 ALA A CA 1
ATOM 1938 C C . ALA A 1 241 ? -5.662 -10.325 21.721 1.00 64.19 241 ALA A C 1
ATOM 1940 O O . ALA A 1 241 ? -4.483 -10.148 21.424 1.00 64.19 241 ALA A O 1
ATOM 1941 N N . LYS A 1 242 ? -6.528 -10.884 20.861 1.00 62.09 242 LYS A N 1
ATOM 1942 C CA . LYS A 1 242 ? -6.140 -11.306 19.501 1.00 62.09 242 LYS A CA 1
ATOM 1943 C C . LYS A 1 242 ? -5.671 -10.138 18.642 1.00 62.09 242 LYS A C 1
ATOM 1945 O O . LYS A 1 242 ? -4.709 -10.279 17.896 1.00 62.09 242 LYS A O 1
ATOM 1950 N N . THR A 1 243 ? -6.329 -8.983 18.741 1.00 59.00 243 THR A N 1
ATOM 1951 C CA . THR A 1 243 ? -5.930 -7.785 17.987 1.00 59.00 243 THR A CA 1
ATOM 1952 C C . THR A 1 243 ? -4.601 -7.224 18.494 1.00 59.00 243 THR A C 1
ATOM 1954 O O . THR A 1 243 ? -3.790 -6.773 17.691 1.00 59.00 243 THR A O 1
ATOM 1957 N N . GLN A 1 244 ? -4.350 -7.262 19.804 1.00 65.81 244 GLN A N 1
ATOM 1958 C CA . GLN A 1 244 ? -3.093 -6.806 20.391 1.00 65.81 244 GLN A CA 1
ATOM 1959 C C . GLN A 1 244 ? -1.928 -7.747 20.061 1.00 65.81 244 GLN A C 1
ATOM 1961 O O . GLN A 1 244 ? -0.909 -7.270 19.576 1.00 65.81 244 GLN A O 1
ATOM 1966 N N . ASP A 1 245 ? -2.100 -9.060 20.228 1.00 67.44 245 ASP A N 1
ATOM 1967 C CA . ASP A 1 245 ? -1.121 -10.074 19.806 1.00 67.44 245 ASP A CA 1
ATOM 1968 C C . ASP A 1 245 ? -0.821 -9.942 18.303 1.00 67.44 245 ASP A C 1
ATOM 1970 O O . ASP A 1 245 ? 0.328 -9.988 17.875 1.00 67.44 245 ASP A O 1
ATOM 1974 N N . PHE A 1 246 ? -1.837 -9.648 17.489 1.00 64.81 246 PHE A N 1
ATOM 1975 C CA . PHE A 1 246 ? -1.647 -9.353 16.073 1.00 64.81 246 PHE A CA 1
ATOM 1976 C C . PHE A 1 246 ? -0.840 -8.072 15.822 1.00 64.81 246 PHE A C 1
ATOM 1978 O O . PHE A 1 246 ? 0.058 -8.081 14.989 1.00 64.81 246 PHE A O 1
ATOM 1985 N N . ILE A 1 247 ? -1.111 -6.979 16.543 1.00 65.50 247 ILE A N 1
ATOM 1986 C CA . ILE A 1 247 ? -0.311 -5.746 16.454 1.00 65.50 247 ILE A CA 1
ATOM 1987 C C . ILE A 1 247 ? 1.137 -5.999 16.894 1.00 65.50 247 ILE A C 1
ATOM 1989 O O . ILE A 1 247 ? 2.047 -5.449 16.290 1.00 65.50 247 ILE A O 1
ATOM 1993 N N . GLU A 1 248 ? 1.361 -6.817 17.921 1.00 68.00 248 GLU A N 1
ATOM 1994 C CA . GLU A 1 248 ? 2.700 -7.149 18.422 1.00 68.00 248 GLU A CA 1
ATOM 1995 C C . GLU A 1 248 ? 3.481 -8.062 17.465 1.00 68.00 248 GLU A C 1
ATOM 1997 O O . GLU A 1 248 ? 4.709 -7.982 17.405 1.00 68.00 248 GLU A O 1
ATOM 2002 N N . ARG A 1 249 ? 2.782 -8.888 16.677 1.00 61.41 249 ARG A N 1
ATOM 2003 C CA . ARG A 1 249 ? 3.371 -9.706 15.602 1.00 61.41 249 ARG A CA 1
ATOM 2004 C C . ARG A 1 249 ? 3.654 -8.919 14.319 1.00 61.41 249 ARG A C 1
ATOM 2006 O O . ARG A 1 249 ? 4.466 -9.362 13.506 1.00 61.41 249 ARG A O 1
ATOM 2013 N N . ILE A 1 250 ? 3.000 -7.767 14.131 1.00 49.12 250 ILE A N 1
ATOM 2014 C CA . ILE A 1 250 ? 3.305 -6.790 13.074 1.00 49.12 250 ILE A CA 1
ATOM 2015 C C . ILE A 1 250 ? 4.371 -5.830 13.615 1.00 49.12 250 ILE A C 1
ATOM 2017 O O . ILE A 1 250 ? 5.560 -6.202 13.531 1.00 49.12 250 ILE A O 1
#